Protein AF-A0A957U567-F1 (afdb_monomer)

Radius of gyration: 18.7 Å; Cα contacts (8 Å, |Δi|>4): 292; chains: 1; bounding box: 52×31×56 Å

Solvent-accessible surface area (backbone atoms only — not comparable to full-atom values): 11028 Å² total; per-residue (Å²): 107,62,55,62,75,59,71,70,84,87,84,83,82,78,32,86,56,51,72,42,88,57,30,96,71,23,36,46,71,49,76,69,93,64,33,80,54,38,35,68,45,79,47,65,40,41,33,35,46,38,38,65,64,50,56,51,23,57,78,66,79,44,82,64,64,71,90,72,65,58,76,74,40,71,22,37,39,85,27,42,87,73,54,30,68,37,76,56,32,58,71,46,89,89,71,55,51,52,50,98,86,66,48,49,50,41,46,91,96,40,66,89,38,36,91,47,26,55,36,51,53,86,83,82,62,91,92,60,41,74,42,76,46,78,47,30,65,30,88,58,72,45,73,55,69,51,86,97,45,72,45,73,47,57,57,58,94,95,35,64,36,52,44,100,84,68,44,81,64,50,48,79,39,39,63,48,78,41,53,52,104

pLDDT: mean 92.93, std 3.83, range [71.94, 98.0]

Mean predicted aligned error: 4.34 Å

Foldseek 3Di:
DVLQVVPDDDDADAEPQQVPDLDPCSGANYPLVNCPRPFDAEAEWEKAFHDVVCVVCVVVVHHDDCVPDDGPAIDTLNDGPPQLQPAAFQPPPVDAPADPVRFGDGDPVPRVCSVRRGHNDDDDDPPGGYHYHYAYQYQAKDKQFDDPDKDKDQDDPSDGCADPVRHRNIDIDRMDIYHHD

Secondary structure (DSSP, 8-state):
-TTTTT---------TTTT-TTSTT--BSS--SSSTTB-SEEEEEEEEEE-HHHHHHHHTT----GGG---SEEEETTB-TTGGGSPP----SSS--B-TTSPBPPPTT-GGGTT--S-------TTPPEEEEEEE-SSS-EEEE-SS-PEEE-EETTEESB-TT--B--EEESEEEE---

Structure (mmCIF, N/CA/C/O backbone):
data_AF-A0A957U567-F1
#
_entry.id   AF-A0A957U567-F1
#
loop_
_atom_site.group_PDB
_atom_site.id
_atom_site.type_symbol
_atom_site.label_atom_id
_atom_site.label_alt_id
_atom_site.label_comp_id
_atom_site.label_asym_id
_atom_site.label_entity_id
_atom_site.label_seq_id
_atom_site.pdbx_PDB_ins_code
_atom_site.Cartn_x
_atom_site.Cartn_y
_atom_site.Cartn_z
_atom_site.occupancy
_atom_site.B_iso_or_equiv
_atom_site.auth_seq_id
_atom_site.auth_comp_id
_atom_site.auth_asym_id
_atom_site.auth_atom_id
_atom_site.pdbx_PDB_model_num
ATOM 1 N N . GLU A 1 1 ? -0.811 10.282 -18.421 1.00 71.94 1 GLU A N 1
ATOM 2 C CA . GLU A 1 1 ? 0.607 10.290 -18.833 1.00 71.94 1 GLU A CA 1
ATOM 3 C C . GLU A 1 1 ? 1.573 10.354 -17.649 1.00 71.94 1 GLU A C 1
ATOM 5 O O . GLU A 1 1 ? 1.997 9.293 -17.229 1.00 71.94 1 GLU A O 1
ATOM 10 N N . HIS A 1 2 ? 1.850 11.503 -17.012 1.00 83.69 2 HIS A N 1
ATOM 11 C CA . HIS A 1 2 ? 2.896 11.589 -15.963 1.00 83.69 2 HIS A CA 1
ATOM 12 C C . HIS A 1 2 ? 2.736 10.603 -14.785 1.00 83.69 2 HIS A C 1
ATOM 14 O O . HIS A 1 2 ? 3.713 10.008 -14.337 1.00 83.69 2 HIS A O 1
ATOM 20 N N . VAL A 1 3 ? 1.503 10.394 -14.306 1.00 86.56 3 VAL A N 1
ATOM 21 C CA . VAL A 1 3 ? 1.183 9.385 -13.272 1.00 86.56 3 VAL A CA 1
ATOM 22 C C . VAL A 1 3 ? 1.572 7.980 -13.747 1.00 86.56 3 VAL A C 1
ATOM 24 O O . VAL A 1 3 ? 2.184 7.218 -13.005 1.00 86.56 3 VAL A O 1
ATOM 27 N N . HIS A 1 4 ? 1.294 7.668 -15.013 1.00 88.88 4 HIS A N 1
ATOM 28 C CA . HIS A 1 4 ? 1.627 6.385 -15.628 1.00 88.88 4 HIS A CA 1
ATOM 29 C C . HIS A 1 4 ? 3.136 6.196 -15.859 1.00 88.88 4 HIS A C 1
ATOM 31 O O . HIS A 1 4 ? 3.628 5.072 -15.819 1.00 88.88 4 HIS A O 1
ATOM 37 N N . MET A 1 5 ? 3.878 7.296 -16.020 1.00 88.88 5 MET A N 1
ATOM 38 C CA . MET A 1 5 ? 5.347 7.310 -16.086 1.00 88.88 5 MET A CA 1
ATOM 39 C C . MET A 1 5 ? 6.012 7.244 -14.701 1.00 88.88 5 MET A C 1
ATOM 41 O O . MET A 1 5 ? 7.228 7.366 -14.581 1.00 88.88 5 MET A O 1
ATOM 45 N N . GLY A 1 6 ? 5.229 7.047 -13.636 1.00 88.38 6 GLY A N 1
ATOM 46 C CA . GLY A 1 6 ? 5.748 6.807 -12.294 1.00 88.38 6 GLY A CA 1
ATOM 47 C C . GLY A 1 6 ? 5.940 8.060 -11.442 1.00 88.38 6 GLY A C 1
ATOM 48 O O . GLY A 1 6 ? 6.466 7.941 -10.337 1.00 88.38 6 GLY A O 1
ATOM 49 N N . MET A 1 7 ? 5.469 9.240 -11.873 1.00 90.62 7 MET A N 1
ATOM 50 C CA . MET A 1 7 ? 5.425 10.442 -11.022 1.00 90.62 7 MET A CA 1
ATOM 51 C C . MET A 1 7 ? 4.318 10.333 -9.965 1.00 90.62 7 MET A C 1
ATOM 53 O O . MET A 1 7 ? 3.318 11.051 -9.990 1.00 90.62 7 MET A O 1
ATOM 57 N N . THR A 1 8 ? 4.489 9.391 -9.043 1.00 90.25 8 THR A N 1
ATOM 58 C CA . THR A 1 8 ? 3.501 9.015 -8.034 1.00 90.25 8 THR A CA 1
ATOM 59 C C . THR A 1 8 ? 4.163 8.786 -6.686 1.00 90.25 8 THR A C 1
ATOM 61 O O . THR A 1 8 ? 5.354 8.499 -6.585 1.00 90.25 8 THR A O 1
ATOM 64 N N . GLY A 1 9 ? 3.380 8.932 -5.625 1.00 89.25 9 GLY A N 1
ATOM 65 C CA . GLY A 1 9 ? 3.833 8.703 -4.265 1.00 89.25 9 GLY A CA 1
ATOM 66 C C . GLY A 1 9 ? 2.665 8.766 -3.296 1.00 89.25 9 GLY A C 1
ATOM 67 O O . GLY A 1 9 ? 1.616 9.329 -3.601 1.00 89.25 9 GLY A O 1
ATOM 68 N N . MET A 1 10 ? 2.855 8.183 -2.117 1.00 90.62 10 MET A N 1
ATOM 69 C CA . MET A 1 10 ? 1.874 8.243 -1.037 1.00 90.62 10 MET A CA 1
ATOM 70 C C . MET A 1 10 ? 2.318 9.246 0.019 1.00 90.62 10 MET A C 1
ATOM 72 O O . MET A 1 10 ? 3.494 9.314 0.377 1.00 90.62 10 MET A O 1
ATOM 76 N N . VAL A 1 11 ? 1.352 9.982 0.559 1.00 91.31 11 VAL A N 1
ATOM 77 C CA . VAL A 1 11 ? 1.559 10.902 1.677 1.00 91.31 11 VAL A CA 1
ATOM 78 C C . VAL A 1 11 ? 0.750 10.416 2.869 1.00 91.31 11 VAL A C 1
ATOM 80 O O . VAL A 1 11 ? -0.424 10.073 2.746 1.00 91.31 11 VAL A O 1
ATOM 83 N N . PH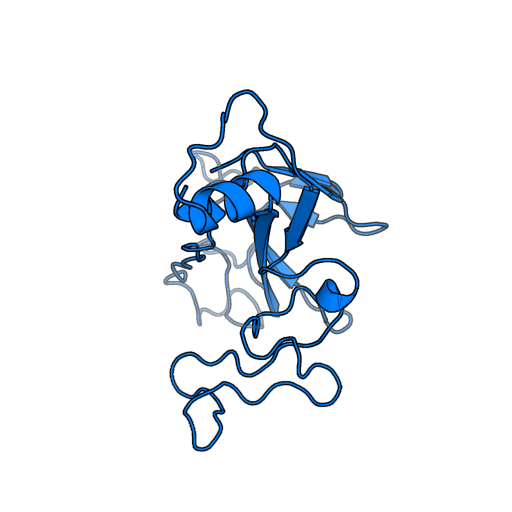E A 1 12 ? 1.379 10.413 4.043 1.00 91.12 12 PHE A N 1
ATOM 84 C CA . PHE A 1 12 ? 0.735 10.019 5.290 1.00 91.12 12 PHE A CA 1
ATOM 85 C C . PHE A 1 12 ? 0.660 11.203 6.246 1.00 91.12 12 PHE A C 1
ATOM 87 O O . PHE A 1 12 ? 1.684 11.718 6.694 1.00 91.12 12 PHE A O 1
ATOM 94 N N . VAL A 1 13 ? -0.559 11.589 6.615 1.00 94.00 13 VAL A N 1
ATOM 95 C CA . VAL A 1 13 ? -0.795 12.524 7.717 1.00 94.00 13 VAL A CA 1
ATOM 96 C C . VAL A 1 13 ? -0.896 11.713 9.002 1.00 94.00 13 VAL A C 1
ATOM 98 O O . VAL A 1 13 ? -1.771 10.859 9.153 1.00 94.00 13 VAL A O 1
ATOM 101 N N . ARG A 1 14 ? 0.049 11.932 9.917 1.00 94.56 14 ARG A N 1
ATOM 102 C CA . ARG A 1 14 ? 0.121 11.184 11.175 1.00 94.56 14 ARG A CA 1
ATOM 103 C C . ARG A 1 14 ? -0.932 11.704 12.165 1.00 94.56 14 ARG A C 1
ATOM 105 O O . ARG A 1 14 ? -1.071 12.920 12.293 1.00 94.56 14 ARG A O 1
ATOM 112 N N . PRO A 1 15 ? -1.640 10.821 12.893 1.00 96.06 15 PRO A N 1
ATOM 113 C CA . PRO A 1 15 ? -2.563 11.244 13.941 1.00 96.06 15 PRO A CA 1
ATOM 114 C C . PRO A 1 15 ? -1.860 12.034 15.045 1.00 96.06 15 PRO A C 1
ATOM 116 O O . PRO A 1 15 ? -0.757 11.684 15.468 1.00 96.06 15 PRO A O 1
ATOM 119 N N . ALA A 1 16 ? -2.538 13.061 15.556 1.00 96.50 16 ALA A N 1
ATOM 120 C CA . ALA A 1 16 ? -2.071 13.862 16.684 1.00 96.50 16 ALA A CA 1
ATOM 121 C C . ALA A 1 16 ? -1.998 13.043 17.985 1.00 96.50 16 ALA A C 1
ATOM 123 O O . ALA A 1 16 ? -1.225 13.376 18.877 1.00 96.50 16 ALA A O 1
ATOM 124 N N . GLN A 1 17 ? -2.766 11.952 18.083 1.00 95.69 17 GLN A N 1
ATOM 125 C CA . GLN A 1 17 ? -2.739 11.058 19.241 1.00 95.69 17 GLN A CA 1
ATOM 126 C C . GLN A 1 17 ? -1.566 10.062 19.266 1.00 95.69 17 GLN A C 1
ATOM 128 O O . GLN A 1 17 ? -1.486 9.233 20.170 1.00 95.69 17 GLN A O 1
ATOM 133 N N . ASN A 1 18 ? -0.652 10.087 18.292 1.00 95.94 18 ASN A N 1
ATOM 134 C CA . ASN A 1 18 ? 0.554 9.265 18.393 1.00 95.94 18 ASN A CA 1
ATOM 135 C C . ASN A 1 18 ? 1.332 9.601 19.679 1.00 95.94 18 ASN A C 1
ATOM 137 O O . ASN A 1 18 ? 1.474 10.762 20.054 1.00 95.94 18 ASN A O 1
ATOM 141 N N . GLY A 1 19 ? 1.813 8.566 20.365 1.00 95.38 19 GLY A N 1
ATOM 142 C CA . GLY A 1 19 ? 2.453 8.662 21.678 1.00 95.38 19 GLY A CA 1
ATOM 143 C C . GLY A 1 19 ? 1.491 8.607 22.871 1.00 95.38 19 GLY A C 1
ATOM 144 O O . GLY A 1 19 ? 1.957 8.515 24.003 1.00 95.38 19 GLY A O 1
ATOM 145 N N . GLN A 1 20 ? 0.171 8.619 22.652 1.00 93.06 20 GLN A N 1
ATOM 146 C CA . GLN A 1 20 ? -0.802 8.365 23.722 1.00 93.06 20 GLN A CA 1
ATOM 147 C C . GLN A 1 20 ? -0.801 6.881 24.132 1.00 93.06 20 GLN A C 1
ATOM 149 O O . GLN A 1 20 ? -0.381 6.018 23.360 1.00 93.06 20 GLN A O 1
ATOM 154 N N . GLY A 1 21 ? -1.286 6.571 25.338 1.00 92.69 21 GLY A N 1
ATOM 155 C CA . GLY A 1 21 ? -1.233 5.233 25.951 1.00 92.69 21 GLY A CA 1
ATOM 156 C C . GLY A 1 21 ? -2.418 4.299 25.664 1.00 92.69 21 GLY A C 1
ATOM 157 O O . GLY A 1 21 ? -2.662 3.394 26.456 1.00 92.69 21 GLY A O 1
ATOM 158 N N . PHE A 1 22 ? -3.178 4.513 24.585 1.00 93.44 22 PHE A N 1
ATOM 159 C CA . PHE A 1 22 ? -4.354 3.699 24.236 1.00 93.44 22 PHE A CA 1
ATOM 160 C C . PHE A 1 22 ? -4.016 2.362 23.547 1.00 93.44 22 PHE A C 1
ATOM 162 O O . PHE A 1 22 ? -4.828 1.441 23.542 1.00 93.44 22 PHE A O 1
ATOM 169 N N . TYR A 1 23 ? -2.812 2.225 22.986 1.00 96.25 23 TYR A N 1
ATOM 170 C CA . TYR A 1 23 ? -2.276 0.985 22.424 1.00 96.25 23 TYR A CA 1
ATOM 171 C C . TYR A 1 23 ? -0.781 0.860 22.733 1.00 96.25 23 TYR A C 1
ATOM 173 O O . TYR A 1 23 ? -0.070 1.863 22.789 1.00 96.25 23 TYR A O 1
ATOM 181 N N . GLN A 1 24 ? -0.287 -0.370 22.906 1.00 95.19 24 GLN A N 1
ATOM 182 C CA . GLN A 1 24 ? 1.062 -0.645 23.419 1.00 95.19 24 GLN A CA 1
ATOM 183 C C . GLN A 1 24 ? 2.183 0.001 22.592 1.00 95.19 24 GLN A C 1
ATOM 185 O O . GLN A 1 24 ? 3.170 0.468 23.155 1.00 95.19 24 GLN A O 1
ATOM 190 N N . SER A 1 25 ? 2.038 0.054 21.267 1.00 96.00 25 SER A N 1
ATOM 191 C CA . SER A 1 25 ? 3.043 0.654 20.384 1.00 96.00 25 SER A CA 1
ATOM 192 C C . SER A 1 25 ? 3.035 2.189 20.374 1.00 96.00 25 SER A C 1
ATOM 194 O O . SER A 1 25 ? 3.930 2.791 19.777 1.00 96.00 25 SER A O 1
ATOM 196 N N . GLY A 1 26 ? 1.995 2.821 20.935 1.00 97.00 26 GLY A N 1
ATOM 197 C CA . GLY A 1 26 ? 1.754 4.263 20.852 1.00 97.00 26 GLY A CA 1
ATOM 198 C C . GLY A 1 26 ? 1.497 4.796 19.434 1.00 97.00 26 GLY A C 1
ATOM 199 O O . GLY A 1 26 ? 1.516 6.010 19.238 1.00 97.00 26 GLY A O 1
ATOM 200 N N . ARG A 1 27 ? 1.293 3.929 18.433 1.00 97.19 27 ARG A N 1
ATOM 201 C CA . ARG A 1 27 ? 1.050 4.310 17.033 1.00 97.19 27 ARG A CA 1
ATOM 202 C C . ARG A 1 27 ? -0.380 4.002 16.624 1.00 97.19 27 ARG A C 1
ATOM 204 O O . ARG A 1 27 ? -0.863 2.905 16.888 1.00 97.19 27 ARG A O 1
ATOM 211 N N . TYR A 1 28 ? -1.008 4.942 15.919 1.00 97.50 28 TYR A N 1
ATOM 212 C CA . TYR A 1 28 ? -2.415 4.873 15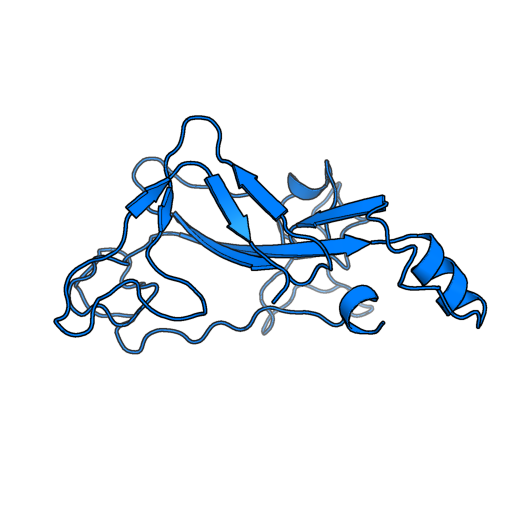.519 1.00 97.50 28 TYR A CA 1
ATOM 213 C C . TYR A 1 28 ? -2.599 5.216 14.044 1.00 97.50 28 TYR A C 1
ATOM 215 O O . TYR A 1 28 ? -1.810 5.976 13.465 1.00 97.50 28 TYR A O 1
ATOM 223 N N . ALA A 1 29 ? -3.622 4.635 13.409 1.00 96.75 29 ALA A N 1
ATOM 224 C CA . ALA A 1 29 ? -3.957 4.958 12.022 1.00 96.75 29 ALA A CA 1
ATOM 225 C C . ALA A 1 29 ? -4.740 6.277 11.920 1.00 96.75 29 ALA A C 1
ATOM 227 O O . ALA A 1 29 ? -4.517 7.029 10.972 1.00 96.75 29 ALA A O 1
ATOM 228 N N . TYR A 1 30 ? -5.589 6.559 12.915 1.00 96.31 30 TYR A N 1
ATOM 229 C CA . TYR A 1 30 ? -6.448 7.745 13.020 1.00 96.31 30 TYR A CA 1
ATOM 230 C C . TYR A 1 30 ? -6.415 8.335 14.435 1.00 96.31 30 TYR A C 1
ATOM 232 O O . TYR A 1 30 ? -5.758 7.773 15.304 1.00 96.31 30 TYR A O 1
ATOM 240 N N . ASN A 1 31 ? -7.094 9.468 14.663 1.00 94.62 31 ASN A N 1
ATOM 241 C CA . ASN A 1 31 ? -7.380 10.008 16.001 1.00 94.62 31 ASN A CA 1
ATOM 242 C C . ASN A 1 31 ? -8.661 9.358 16.555 1.00 94.62 31 ASN A C 1
ATOM 244 O O . ASN A 1 31 ? -9.724 9.965 16.500 1.00 94.62 31 ASN A O 1
ATOM 248 N N . ASP A 1 32 ? -8.570 8.111 17.010 1.00 93.94 32 ASP A N 1
ATOM 249 C CA . ASP A 1 32 ? -9.727 7.329 17.479 1.00 93.94 32 ASP A CA 1
ATOM 250 C C . ASP A 1 32 ? -10.079 7.539 18.963 1.00 93.94 32 ASP A C 1
ATOM 252 O O . ASP A 1 32 ? -11.193 7.226 19.365 1.00 93.94 32 ASP A O 1
ATOM 256 N N . GLY A 1 33 ? -9.160 8.067 19.780 1.00 93.44 33 GLY A N 1
ATOM 257 C CA . GLY A 1 33 ? -9.369 8.335 21.207 1.00 93.44 33 GLY A CA 1
ATOM 258 C C . GLY A 1 33 ? -9.485 7.097 22.107 1.00 93.44 33 GLY A C 1
ATOM 259 O O . GLY A 1 33 ? -9.507 7.244 23.326 1.00 93.44 33 GLY A O 1
ATOM 260 N N . ASP A 1 34 ? -9.540 5.893 21.536 1.00 93.12 34 ASP A N 1
ATOM 261 C CA . ASP A 1 34 ? -9.737 4.624 22.248 1.00 93.12 34 ASP A CA 1
ATOM 262 C C . ASP A 1 34 ? -8.677 3.562 21.914 1.00 93.12 34 ASP A C 1
ATOM 264 O O . ASP A 1 34 ? -8.672 2.473 22.489 1.00 93.12 34 ASP A O 1
ATOM 268 N N . GLY A 1 35 ? -7.763 3.868 20.989 1.00 94.50 35 GLY A N 1
ATOM 269 C CA . GLY A 1 35 ? -6.701 2.974 20.542 1.00 94.50 35 GLY A CA 1
ATOM 270 C C . GLY A 1 35 ? -7.171 1.830 19.650 1.00 94.50 35 GLY A C 1
ATOM 271 O O . GLY A 1 35 ? -6.387 0.922 19.348 1.00 94.50 35 GLY A O 1
ATOM 272 N N . SER A 1 36 ? -8.424 1.859 19.189 1.00 94.75 36 SER A N 1
ATOM 273 C CA . SER A 1 36 ? -8.986 0.838 18.308 1.00 94.75 36 SER A CA 1
ATOM 274 C C . SER A 1 36 ? -8.157 0.664 17.036 1.00 94.75 36 SER A C 1
ATOM 276 O O . SER A 1 36 ? -7.984 -0.469 16.602 1.00 94.75 36 SER A O 1
ATOM 278 N N . THR A 1 37 ? -7.565 1.720 16.483 1.00 96.94 37 THR A N 1
ATOM 279 C CA . THR A 1 37 ? -6.717 1.736 15.278 1.00 96.94 37 THR A CA 1
ATOM 280 C C . THR A 1 37 ? -5.217 1.603 15.562 1.00 96.94 37 THR A C 1
ATOM 282 O O . THR A 1 37 ? -4.395 1.838 14.670 1.00 96.94 37 THR A O 1
ATOM 285 N N . GLY A 1 38 ? -4.847 1.217 16.787 1.00 97.38 38 GLY A N 1
ATOM 286 C CA . GLY A 1 38 ? -3.460 0.970 17.172 1.00 97.38 38 GLY A CA 1
ATOM 287 C C . GLY A 1 38 ? -2.801 -0.173 16.387 1.00 97.38 38 GLY A C 1
ATOM 288 O O . GLY A 1 38 ? -3.444 -1.199 16.131 1.00 97.38 38 GLY A O 1
ATOM 289 N N . TYR A 1 39 ? -1.528 -0.004 16.005 1.00 97.94 39 TYR A N 1
ATOM 290 C CA . TYR A 1 39 ? -0.758 -0.985 15.218 1.00 97.94 39 TYR A CA 1
ATOM 291 C C . TYR A 1 39 ? 0.725 -1.068 15.608 1.00 97.94 39 TYR A C 1
ATOM 293 O O . TYR A 1 39 ? 1.313 -0.102 16.084 1.00 97.94 39 TYR A O 1
ATOM 301 N N . ASP A 1 40 ? 1.368 -2.200 15.335 1.00 98.00 40 ASP A N 1
ATOM 302 C CA . ASP A 1 40 ? 2.784 -2.468 15.624 1.00 98.00 40 ASP A CA 1
ATOM 303 C C . ASP A 1 40 ? 3.688 -2.320 14.396 1.00 98.00 40 ASP A C 1
ATOM 305 O O . ASP A 1 40 ? 4.868 -1.981 14.513 1.00 98.00 40 ASP A O 1
ATOM 309 N N . ARG A 1 41 ? 3.159 -2.535 13.193 1.00 96.00 41 ARG A N 1
ATOM 310 C CA . ARG A 1 41 ? 3.897 -2.319 11.941 1.00 96.00 41 ARG A CA 1
ATOM 311 C C . ARG A 1 41 ? 3.023 -1.628 10.923 1.00 96.00 41 ARG A C 1
ATOM 313 O O . ARG A 1 41 ? 1.809 -1.783 10.945 1.00 96.00 41 ARG A O 1
ATOM 320 N N . GLU A 1 42 ? 3.650 -0.869 10.043 1.00 95.31 42 GLU A N 1
ATOM 321 C CA . GLU A 1 42 ? 2.975 -0.163 8.966 1.00 95.31 42 GLU A CA 1
ATOM 322 C C . GLU A 1 42 ? 3.683 -0.485 7.661 1.00 95.31 42 GLU A C 1
ATOM 324 O O . GLU A 1 42 ? 4.906 -0.383 7.580 1.00 95.31 42 GLU A O 1
ATOM 329 N N . PHE A 1 43 ? 2.901 -0.858 6.655 1.00 95.19 43 PHE A N 1
ATOM 330 C CA . PHE A 1 43 ? 3.374 -1.048 5.296 1.00 95.19 43 PHE A CA 1
ATOM 331 C C . PHE A 1 43 ? 2.459 -0.294 4.347 1.00 95.19 43 PHE A C 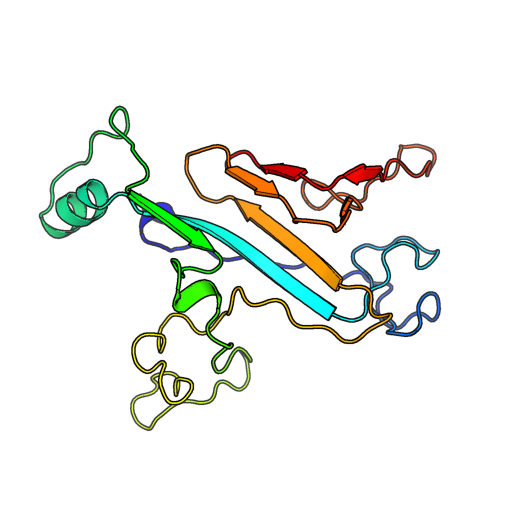1
ATOM 333 O O . PHE A 1 43 ? 1.231 -0.307 4.473 1.00 95.19 43 PHE A O 1
ATOM 340 N N . SER A 1 44 ? 3.079 0.369 3.388 1.00 94.31 44 SER A N 1
ATOM 341 C CA . SER A 1 44 ? 2.387 1.071 2.329 1.00 94.31 44 SER A CA 1
ATOM 342 C C . SER A 1 44 ? 2.346 0.218 1.070 1.00 94.31 44 SER A C 1
ATOM 344 O O . SER A 1 44 ? 3.340 -0.421 0.744 1.00 94.31 44 SER A O 1
ATOM 346 N N . MET A 1 45 ? 1.218 0.231 0.375 1.00 95.38 45 MET A N 1
ATOM 347 C CA . MET A 1 45 ? 0.930 -0.570 -0.807 1.00 95.38 45 MET A CA 1
ATOM 348 C C . MET A 1 45 ? 0.399 0.358 -1.895 1.00 95.38 45 MET A C 1
ATOM 350 O O . MET A 1 45 ? -0.804 0.606 -1.982 1.00 95.38 45 MET A O 1
ATOM 354 N N . LEU A 1 46 ? 1.308 0.904 -2.697 1.00 95.69 46 LEU A N 1
ATOM 355 C CA . LEU A 1 46 ? 0.951 1.685 -3.872 1.00 95.69 46 LEU A CA 1
ATOM 356 C C . LEU A 1 46 ? 0.730 0.740 -5.047 1.00 95.69 46 LEU A C 1
ATOM 358 O O . LEU A 1 46 ? 1.680 0.117 -5.517 1.00 95.69 46 LEU A O 1
ATOM 362 N N . LEU A 1 47 ? -0.514 0.639 -5.497 1.00 95.94 47 LEU A N 1
ATOM 363 C CA . LEU A 1 47 ? -0.887 -0.104 -6.688 1.00 95.94 47 LEU A CA 1
ATOM 364 C C . LEU A 1 47 ? -0.755 0.826 -7.894 1.00 95.94 47 LEU A C 1
ATOM 366 O O . LEU A 1 47 ? -1.350 1.906 -7.923 1.00 95.94 47 LEU A O 1
ATOM 370 N N . THR A 1 48 ? 0.055 0.414 -8.861 1.00 95.19 48 THR A N 1
ATOM 371 C CA . THR A 1 48 ? 0.251 1.104 -10.140 1.00 95.19 48 THR A CA 1
ATOM 372 C C . THR A 1 48 ? 0.310 0.087 -11.268 1.00 95.19 48 THR A C 1
ATOM 374 O O . THR A 1 48 ? 0.381 -1.121 -11.046 1.00 95.19 48 THR A O 1
ATOM 377 N N . GLU A 1 49 ? 0.260 0.577 -12.499 1.00 94.62 49 GLU A N 1
ATOM 378 C CA . GLU A 1 49 ? 0.181 -0.246 -13.699 1.00 94.62 49 GLU A CA 1
ATOM 379 C C . GLU A 1 49 ? 1.143 0.298 -14.754 1.00 94.62 49 GLU A C 1
ATOM 381 O O . GLU A 1 49 ? 1.368 1.510 -14.826 1.00 94.62 49 GLU A O 1
ATOM 386 N N . VAL A 1 50 ? 1.682 -0.590 -15.589 1.00 94.44 50 VAL A N 1
ATOM 387 C CA . VAL A 1 50 ? 2.485 -0.250 -16.771 1.00 94.44 50 VAL A CA 1
ATOM 388 C C . VAL A 1 50 ? 1.804 -0.813 -18.013 1.00 94.44 50 VAL A C 1
ATOM 390 O O . VAL A 1 50 ? 1.499 -2.006 -18.078 1.00 94.44 50 VAL A O 1
ATOM 393 N N . TRP A 1 51 ? 1.588 0.061 -18.994 1.00 95.38 51 TRP A N 1
ATOM 394 C CA . TRP A 1 51 ? 1.227 -0.280 -20.359 1.00 95.38 51 TRP A CA 1
ATOM 395 C C . TRP A 1 51 ? 2.446 0.020 -21.226 1.00 95.38 51 TRP A C 1
ATOM 397 O O . TRP A 1 51 ? 2.871 1.166 -21.369 1.00 95.38 51 TRP A O 1
ATOM 407 N N . SER A 1 52 ? 3.055 -1.035 -21.751 1.00 94.56 52 SER A N 1
ATOM 408 C CA . SER A 1 52 ? 4.349 -0.976 -22.432 1.00 94.56 52 SER A CA 1
ATOM 409 C C . SER A 1 52 ? 4.282 -0.137 -23.701 1.00 94.56 52 SER A C 1
ATOM 411 O O . SER A 1 52 ? 5.259 0.517 -24.050 1.00 94.56 52 SER A O 1
ATOM 413 N N . GLU A 1 53 ? 3.133 -0.139 -24.378 1.00 94.31 53 GLU A N 1
ATOM 414 C CA . GLU A 1 53 ? 2.915 0.637 -25.601 1.00 94.31 53 GLU A CA 1
ATOM 415 C C . GLU A 1 53 ? 2.921 2.137 -25.310 1.00 94.31 53 GLU A C 1
ATOM 417 O O . GLU A 1 53 ? 3.655 2.856 -25.971 1.00 94.31 53 GLU A O 1
ATOM 422 N N . ALA A 1 54 ? 2.266 2.596 -24.236 1.00 93.06 54 ALA A N 1
ATOM 423 C CA . ALA A 1 54 ? 2.341 4.002 -23.835 1.00 93.06 54 ALA A CA 1
ATOM 424 C C . ALA A 1 54 ? 3.768 4.457 -23.494 1.00 93.06 54 ALA A C 1
ATOM 426 O O . ALA A 1 54 ? 4.149 5.579 -23.818 1.00 93.06 54 ALA A O 1
ATOM 427 N N . HIS A 1 55 ? 4.572 3.594 -22.866 1.00 92.44 55 HIS A N 1
ATOM 428 C CA . HIS A 1 55 ? 5.982 3.894 -22.582 1.00 92.44 55 HIS A CA 1
ATOM 429 C C . HIS A 1 55 ? 6.829 3.906 -23.863 1.00 92.44 55 HIS A C 1
ATOM 431 O O . HIS A 1 55 ? 7.732 4.732 -24.010 1.00 92.44 55 HIS A O 1
ATOM 437 N N . TRP A 1 56 ? 6.539 3.003 -24.804 1.00 94.38 56 TRP A N 1
ATOM 438 C CA . TRP A 1 56 ? 7.181 2.994 -26.114 1.00 94.38 56 TRP A CA 1
ATOM 439 C C . TRP A 1 56 ? 6.826 4.256 -26.908 1.00 94.38 56 TRP A C 1
ATOM 441 O O . TRP A 1 56 ? 7.740 4.924 -27.389 1.00 94.38 56 TRP A O 1
ATOM 451 N N . ASP A 1 57 ? 5.548 4.625 -26.972 1.00 93.94 57 ASP A N 1
ATOM 452 C CA . ASP A 1 57 ? 5.054 5.807 -27.676 1.00 93.94 57 ASP A CA 1
ATOM 453 C C . ASP A 1 57 ? 5.697 7.090 -27.143 1.00 93.94 57 ASP A C 1
ATOM 455 O O . ASP A 1 57 ? 6.260 7.854 -27.930 1.00 93.94 57 ASP A O 1
ATOM 459 N N . ASP A 1 58 ? 5.721 7.285 -25.819 1.00 89.75 58 ASP A N 1
ATOM 460 C CA . ASP A 1 58 ? 6.350 8.453 -25.184 1.00 89.75 58 ASP A CA 1
ATOM 461 C C . ASP A 1 58 ? 7.844 8.555 -25.546 1.00 89.75 58 ASP A C 1
ATOM 463 O O . ASP A 1 58 ? 8.330 9.600 -25.988 1.00 89.75 58 ASP A O 1
ATOM 467 N N . SER A 1 59 ? 8.574 7.432 -25.502 1.00 91.75 59 SER A N 1
ATOM 468 C CA . SER A 1 59 ? 9.994 7.398 -25.890 1.00 91.75 59 SER A CA 1
ATOM 469 C C . SER A 1 59 ? 10.255 7.662 -27.386 1.00 91.75 59 SER A C 1
ATOM 471 O O . SER A 1 59 ? 11.381 8.008 -27.753 1.00 91.75 59 SER A O 1
ATOM 473 N N . HIS A 1 60 ? 9.234 7.541 -28.244 1.00 94.44 60 HIS A N 1
ATOM 474 C CA . HIS A 1 60 ? 9.305 7.755 -29.698 1.00 94.44 60 HIS A CA 1
ATOM 475 C C . HIS A 1 60 ? 8.470 8.953 -30.178 1.00 94.44 60 HIS A C 1
ATOM 477 O O . HIS A 1 60 ? 8.259 9.114 -31.387 1.00 94.44 60 HIS A O 1
ATOM 483 N N . ILE A 1 61 ? 8.029 9.819 -29.258 1.00 91.69 61 ILE A N 1
ATOM 484 C CA . ILE A 1 61 ? 7.252 11.028 -29.565 1.00 91.69 61 ILE A CA 1
ATOM 485 C C . ILE A 1 61 ? 5.967 10.681 -30.347 1.00 91.69 61 ILE A C 1
ATOM 487 O O . ILE A 1 61 ? 5.579 11.371 -31.294 1.00 91.69 61 ILE A O 1
ATOM 491 N N . GLN A 1 62 ? 5.335 9.566 -29.987 1.00 92.75 62 GLN A N 1
ATOM 492 C CA . GLN A 1 62 ? 4.004 9.175 -30.439 1.00 92.75 62 GLN A CA 1
ATOM 493 C C . GLN A 1 62 ? 2.984 9.443 -29.328 1.00 92.75 62 GLN A C 1
ATOM 495 O O . GLN A 1 62 ? 3.345 9.656 -28.173 1.00 92.75 62 GLN A O 1
ATOM 500 N N . LEU A 1 63 ? 1.699 9.469 -29.686 1.00 90.50 63 LEU A N 1
ATOM 501 C CA . LEU A 1 63 ? 0.612 9.632 -28.725 1.00 90.50 63 LEU A CA 1
ATOM 502 C C . LEU A 1 63 ? -0.105 8.292 -28.539 1.00 90.50 63 LEU A C 1
ATOM 504 O O . LEU A 1 63 ? -0.705 7.822 -29.509 1.00 90.50 63 LEU A O 1
ATOM 508 N N . PRO A 1 64 ? -0.105 7.714 -27.325 1.00 90.31 64 PRO A N 1
ATOM 509 C CA . PRO A 1 64 ? -0.880 6.513 -27.061 1.00 90.31 64 PRO A CA 1
ATOM 510 C C . PRO A 1 64 ? -2.381 6.815 -27.075 1.00 90.31 64 PRO A C 1
ATOM 512 O O . PRO A 1 64 ? -2.840 7.816 -26.510 1.00 90.31 64 PRO A O 1
ATOM 515 N N . GLU A 1 65 ? -3.164 5.922 -27.679 1.00 91.69 65 GLU A N 1
ATOM 516 C CA . GLU A 1 65 ? -4.627 5.971 -27.628 1.00 91.69 65 GLU A CA 1
ATOM 517 C C . GLU A 1 65 ? -5.115 5.359 -26.310 1.00 91.69 65 GLU A C 1
ATOM 519 O O . GLU A 1 65 ? -5.172 4.145 -26.139 1.00 91.69 65 GLU A O 1
ATOM 524 N N . TRP A 1 66 ? -5.480 6.208 -25.348 1.00 89.50 66 TRP A N 1
ATOM 525 C CA . TRP A 1 66 ? -5.908 5.769 -24.014 1.00 89.50 66 TRP A CA 1
ATOM 526 C C . TRP A 1 66 ? -7.216 4.968 -24.022 1.00 89.50 66 TRP A C 1
ATOM 528 O O . TRP A 1 66 ? -7.507 4.282 -23.044 1.00 89.50 66 TRP A O 1
ATOM 538 N N . THR A 1 67 ? -7.999 5.017 -25.103 1.00 92.25 67 THR A N 1
ATOM 539 C CA . THR A 1 67 ? -9.163 4.132 -25.275 1.00 92.25 67 THR A CA 1
ATOM 540 C C . THR A 1 67 ? -8.751 2.660 -25.401 1.00 92.25 67 THR A C 1
ATOM 542 O O . THR A 1 67 ? -9.505 1.782 -24.985 1.00 92.25 67 THR A O 1
ATOM 545 N N . ASP A 1 68 ? -7.536 2.395 -25.891 1.00 93.06 68 ASP A N 1
ATOM 546 C CA . ASP A 1 68 ? -6.958 1.053 -26.030 1.00 93.06 68 ASP A CA 1
ATOM 547 C C . ASP A 1 68 ? -6.148 0.628 -24.795 1.00 93.06 68 ASP A C 1
ATOM 549 O O . ASP A 1 68 ? -5.440 -0.385 -24.820 1.00 93.06 68 ASP A O 1
ATOM 553 N N . TYR A 1 69 ? -6.255 1.392 -23.700 1.00 92.81 69 TYR A N 1
ATOM 554 C CA . TYR A 1 69 ? -5.504 1.143 -22.480 1.00 92.81 69 TYR A CA 1
ATOM 555 C C . TYR A 1 69 ? -5.659 -0.304 -22.011 1.00 92.81 69 TYR A C 1
ATOM 557 O O . TYR A 1 69 ? -6.765 -0.815 -21.803 1.00 92.81 69 TYR A O 1
ATOM 565 N N . ARG A 1 70 ? -4.519 -0.946 -21.760 1.00 93.31 70 ARG A N 1
ATOM 566 C CA . ARG A 1 70 ? -4.458 -2.259 -21.130 1.00 93.31 70 ARG A CA 1
ATOM 567 C C . ARG A 1 70 ? -3.291 -2.338 -20.165 1.00 93.31 70 ARG A C 1
ATOM 569 O O . ARG A 1 70 ? -2.237 -1.751 -20.379 1.00 93.31 70 ARG A O 1
ATOM 576 N N . VAL A 1 71 ? -3.476 -3.126 -19.119 1.00 93.62 71 VAL A N 1
ATOM 577 C CA . VAL A 1 71 ? -2.426 -3.394 -18.142 1.00 93.62 71 VAL A CA 1
ATOM 578 C C . VAL A 1 71 ? -1.553 -4.527 -18.669 1.00 93.62 71 VAL A C 1
ATOM 580 O O . VAL A 1 71 ? -2.018 -5.662 -18.759 1.00 93.62 71 VAL A O 1
ATOM 583 N N . ASP A 1 72 ? -0.291 -4.236 -18.984 1.00 95.19 72 ASP A N 1
ATOM 584 C CA . ASP A 1 72 ? 0.690 -5.290 -19.267 1.00 95.19 72 ASP A CA 1
ATOM 585 C C . ASP A 1 72 ? 1.334 -5.785 -17.961 1.00 95.19 72 ASP A C 1
ATOM 587 O O . ASP A 1 72 ? 1.569 -6.983 -17.793 1.00 95.19 72 ASP A O 1
ATOM 591 N N . PHE A 1 73 ? 1.564 -4.877 -17.003 1.00 94.25 73 PHE A N 1
ATOM 592 C CA . PHE A 1 73 ? 2.125 -5.208 -15.692 1.00 94.25 73 PHE A CA 1
ATOM 593 C C . PHE A 1 73 ? 1.396 -4.482 -14.561 1.00 94.25 73 PHE A C 1
ATOM 595 O O . PHE A 1 73 ? 1.340 -3.253 -14.536 1.00 94.25 73 PHE A O 1
ATOM 602 N N . GLY A 1 74 ? 0.891 -5.247 -13.592 1.00 94.44 74 GLY A N 1
ATOM 603 C CA . GLY A 1 74 ? 0.441 -4.723 -12.302 1.00 94.44 74 GLY A CA 1
ATOM 604 C C . GLY A 1 74 ? 1.606 -4.658 -11.317 1.00 94.44 74 GLY A C 1
ATOM 605 O O . GLY A 1 74 ? 2.367 -5.621 -11.185 1.00 94.44 74 GLY A O 1
ATOM 606 N N . LEU A 1 75 ? 1.745 -3.531 -10.628 1.00 95.44 75 LEU A N 1
ATOM 607 C CA . LEU A 1 75 ? 2.851 -3.250 -9.722 1.00 95.44 75 LEU A CA 1
ATOM 608 C C . LEU A 1 75 ? 2.343 -2.983 -8.307 1.00 95.44 75 LEU A C 1
ATOM 610 O O . LEU A 1 75 ? 1.308 -2.351 -8.103 1.00 95.44 75 LEU A O 1
ATOM 614 N N . ILE A 1 76 ? 3.132 -3.407 -7.322 1.00 95.94 76 ILE A N 1
ATOM 615 C CA . ILE A 1 76 ? 2.994 -2.968 -5.932 1.00 95.94 76 ILE A CA 1
ATOM 616 C C . ILE A 1 76 ? 4.301 -2.286 -5.554 1.00 95.94 76 ILE A C 1
ATOM 618 O O . ILE A 1 76 ? 5.364 -2.893 -5.692 1.00 95.94 76 ILE A O 1
ATOM 622 N N . ASN A 1 77 ? 4.231 -1.030 -5.113 1.00 95.25 77 ASN A N 1
ATOM 623 C CA . ASN A 1 77 ? 5.392 -0.184 -4.810 1.00 95.25 77 ASN A CA 1
ATOM 624 C C . ASN A 1 77 ? 6.418 -0.138 -5.960 1.00 95.25 77 ASN A C 1
ATOM 626 O O . ASN A 1 77 ? 7.626 -0.139 -5.738 1.00 95.25 77 ASN A O 1
ATOM 630 N N . GLY A 1 78 ? 5.927 -0.127 -7.205 1.00 93.94 78 GLY A N 1
ATOM 631 C CA . GLY A 1 78 ? 6.759 -0.110 -8.411 1.00 93.94 78 GLY A CA 1
ATOM 632 C C . GLY A 1 78 ? 7.379 -1.459 -8.797 1.00 93.94 78 GLY A C 1
ATOM 633 O O . GLY A 1 78 ? 8.106 -1.511 -9.782 1.00 93.94 78 GLY A O 1
ATOM 634 N N . ARG A 1 79 ? 7.097 -2.548 -8.069 1.00 95.25 79 ARG A N 1
ATOM 635 C CA . ARG A 1 79 ? 7.667 -3.882 -8.319 1.00 95.25 79 ARG A CA 1
ATOM 636 C C . ARG A 1 79 ? 6.623 -4.852 -8.870 1.00 95.25 79 ARG A C 1
ATOM 638 O O . ARG A 1 79 ? 5.496 -4.896 -8.374 1.00 95.25 79 ARG A O 1
ATOM 645 N N . ALA A 1 80 ? 7.026 -5.666 -9.842 1.00 94.75 80 ALA A N 1
ATOM 646 C CA . ALA A 1 80 ? 6.273 -6.828 -10.316 1.00 94.75 80 ALA A CA 1
ATOM 647 C C . ALA A 1 80 ? 6.761 -8.105 -9.610 1.00 94.75 80 ALA A C 1
ATOM 649 O O . ALA A 1 80 ? 7.860 -8.138 -9.058 1.00 94.75 80 ALA A O 1
ATOM 650 N N . TYR A 1 81 ? 5.965 -9.175 -9.612 1.00 94.88 81 TYR A N 1
ATOM 651 C CA . TYR A 1 81 ? 6.443 -10.482 -9.146 1.00 94.88 81 TYR A CA 1
ATOM 652 C C . TYR A 1 81 ? 7.595 -10.974 -10.052 1.00 94.88 81 TYR A C 1
ATOM 654 O O . TYR A 1 81 ? 7.454 -10.887 -11.273 1.00 94.88 81 TYR A O 1
ATOM 662 N N . PRO A 1 82 ? 8.707 -11.516 -9.509 1.00 95.56 82 PRO A N 1
ATOM 663 C CA . PRO A 1 82 ? 8.929 -11.920 -8.114 1.00 95.56 82 PRO A CA 1
ATOM 664 C C . PRO A 1 82 ? 9.496 -10.837 -7.180 1.00 95.56 82 PRO A C 1
ATOM 666 O O . PRO A 1 82 ? 9.577 -11.071 -5.974 1.00 95.56 82 PRO A O 1
ATOM 669 N N . ASP A 1 83 ? 9.841 -9.652 -7.681 1.00 96.62 83 ASP A N 1
ATOM 670 C CA . ASP A 1 83 ? 10.484 -8.585 -6.897 1.00 96.62 83 ASP A CA 1
ATOM 671 C C . ASP A 1 83 ? 9.589 -7.994 -5.796 1.00 96.62 83 ASP A C 1
ATOM 673 O O . ASP A 1 83 ? 10.076 -7.378 -4.843 1.00 96.62 83 ASP A O 1
ATOM 677 N N . THR A 1 84 ? 8.280 -8.252 -5.837 1.00 96.00 84 THR A N 1
ATOM 678 C CA . THR A 1 84 ? 7.373 -7.987 -4.706 1.00 96.00 84 THR A CA 1
ATOM 679 C C . THR A 1 84 ? 7.779 -8.725 -3.424 1.00 96.00 84 THR A C 1
ATOM 681 O O . THR A 1 84 ? 7.377 -8.311 -2.340 1.00 96.00 84 THR A O 1
ATOM 684 N N . LEU A 1 85 ? 8.563 -9.805 -3.531 1.00 95.81 85 LEU A N 1
ATOM 685 C CA . LEU A 1 85 ? 9.108 -10.564 -2.400 1.00 95.81 85 LEU A CA 1
ATOM 686 C C . LEU A 1 85 ? 10.480 -10.056 -1.937 1.00 95.81 85 LEU A C 1
ATOM 688 O O . LEU A 1 85 ? 10.954 -10.468 -0.879 1.00 95.81 85 LEU A O 1
ATOM 692 N N . ALA A 1 86 ? 11.131 -9.192 -2.716 1.00 95.62 86 ALA A N 1
ATOM 693 C CA . ALA A 1 86 ? 12.446 -8.676 -2.376 1.00 95.62 86 ALA A CA 1
ATOM 694 C C . ALA A 1 86 ? 12.359 -7.739 -1.158 1.00 95.62 86 ALA A C 1
ATOM 696 O O . ALA A 1 86 ? 11.375 -7.006 -1.013 1.00 95.62 86 ALA A O 1
ATOM 697 N N . PRO A 1 87 ? 13.373 -7.696 -0.283 1.00 94.06 87 PRO A N 1
ATOM 698 C CA . PRO A 1 87 ? 13.386 -6.795 0.865 1.00 94.06 87 PRO A CA 1
ATOM 699 C C . PRO A 1 87 ? 13.445 -5.317 0.444 1.00 94.06 87 PRO A C 1
ATOM 701 O O . PRO A 1 87 ? 13.587 -4.968 -0.736 1.00 94.06 87 PRO A O 1
ATOM 704 N N . SER A 1 88 ? 13.282 -4.426 1.421 1.00 91.06 88 SER A N 1
ATOM 705 C CA . SER A 1 88 ? 13.478 -2.991 1.204 1.00 91.06 88 SER A CA 1
ATOM 706 C C . SER A 1 88 ? 14.965 -2.678 1.094 1.00 91.06 88 SER A C 1
ATOM 708 O O . SER A 1 88 ? 15.779 -3.243 1.828 1.00 91.06 88 SER A O 1
ATOM 710 N N . GLY A 1 89 ? 15.296 -1.731 0.220 1.00 88.56 89 GLY A N 1
ATOM 711 C CA . GLY A 1 89 ? 16.582 -1.046 0.260 1.00 88.56 89 GLY A CA 1
ATOM 712 C C . GLY A 1 89 ? 16.599 0.015 1.363 1.00 88.56 89 GLY A C 1
ATOM 713 O O . GLY A 1 89 ? 15.816 -0.021 2.317 1.00 88.56 89 GLY A O 1
ATOM 714 N N . SER A 1 90 ? 17.465 1.013 1.215 1.00 85.69 90 SER A N 1
ATOM 715 C CA . SER A 1 90 ? 17.441 2.177 2.098 1.00 85.69 90 SER A CA 1
ATOM 716 C C . SER A 1 90 ? 16.186 3.025 1.859 1.00 85.69 90 SER A C 1
ATOM 718 O O . SER A 1 90 ? 16.071 3.687 0.831 1.00 85.69 90 SER A O 1
ATOM 720 N N . VAL A 1 91 ? 15.270 3.038 2.831 1.00 82.75 91 VAL A N 1
ATOM 721 C CA . VAL A 1 91 ? 13.983 3.762 2.766 1.00 82.75 91 VAL A CA 1
ATOM 722 C C . VAL A 1 91 ? 13.905 4.989 3.680 1.00 82.75 91 VAL A C 1
ATOM 724 O O . VAL A 1 91 ? 12.875 5.655 3.683 1.00 82.75 91 VAL A O 1
ATOM 727 N N . ASP A 1 92 ? 14.955 5.304 4.451 1.00 84.50 92 ASP A N 1
ATOM 728 C CA . ASP A 1 92 ? 15.014 6.559 5.214 1.00 84.50 92 ASP A CA 1
ATOM 729 C C . ASP A 1 92 ? 15.238 7.730 4.237 1.00 84.50 92 ASP A C 1
ATOM 731 O O . ASP A 1 92 ? 16.313 7.817 3.635 1.00 84.50 92 ASP A O 1
ATOM 735 N N . PRO A 1 93 ? 14.253 8.631 4.049 1.00 75.69 93 PRO A N 1
ATOM 736 C CA . PRO A 1 93 ? 14.400 9.750 3.127 1.00 75.69 93 PRO A CA 1
ATOM 737 C C . PRO A 1 93 ? 15.371 10.822 3.646 1.00 75.69 93 PRO A C 1
ATOM 739 O O . PRO A 1 93 ? 15.882 11.605 2.848 1.00 75.69 93 PRO A O 1
ATOM 742 N N . PHE A 1 94 ? 15.632 10.872 4.956 1.00 83.12 94 PHE A N 1
ATOM 743 C CA . PHE A 1 94 ? 16.518 11.855 5.581 1.00 83.12 94 PHE A CA 1
ATOM 744 C C . PHE A 1 94 ? 17.954 11.346 5.708 1.00 83.12 94 PHE A C 1
ATOM 746 O O . PHE A 1 94 ? 18.882 12.147 5.636 1.00 83.12 94 PHE A O 1
ATOM 753 N N . ASN A 1 95 ? 18.143 10.030 5.845 1.00 88.12 95 ASN A N 1
ATOM 754 C CA . ASN A 1 95 ? 19.465 9.397 5.909 1.00 88.12 95 ASN A CA 1
ATOM 755 C C . ASN A 1 95 ? 19.582 8.191 4.956 1.00 88.12 95 ASN A C 1
ATOM 757 O O . ASN A 1 95 ? 19.816 7.066 5.409 1.00 88.12 95 ASN A O 1
ATOM 761 N N . PRO A 1 96 ? 19.418 8.382 3.634 1.00 88.31 96 PRO A N 1
ATOM 762 C CA . PRO A 1 96 ? 19.522 7.282 2.690 1.00 88.31 96 PRO A CA 1
ATOM 763 C C . PRO A 1 96 ? 20.966 6.773 2.578 1.00 88.31 96 PRO A C 1
ATOM 765 O O . PRO A 1 96 ? 21.904 7.558 2.443 1.00 88.31 96 PRO A O 1
ATOM 768 N N . VAL A 1 97 ? 21.143 5.453 2.558 1.00 90.12 97 VAL A N 1
ATOM 769 C CA . VAL A 1 97 ? 22.430 4.809 2.272 1.00 90.12 97 VAL A CA 1
ATOM 770 C C . VAL A 1 97 ? 22.686 4.857 0.766 1.00 90.12 97 VAL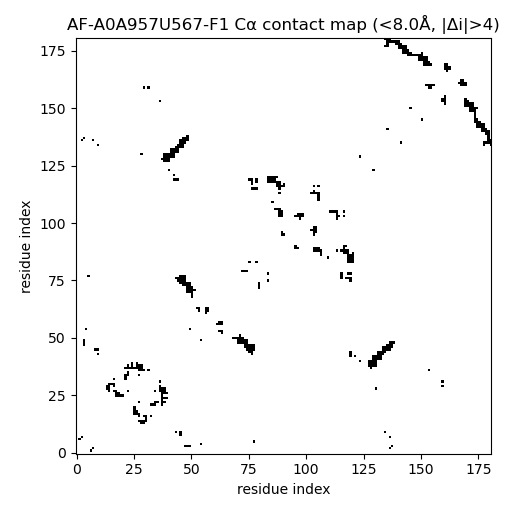 A C 1
ATOM 772 O O . VAL A 1 97 ? 21.954 4.243 -0.015 1.00 90.12 97 VAL A O 1
ATOM 775 N N . ARG A 1 98 ? 23.721 5.599 0.366 1.00 91.38 98 ARG A N 1
ATOM 776 C CA . ARG A 1 98 ? 24.088 5.847 -1.033 1.00 91.38 98 ARG A CA 1
ATOM 777 C C . ARG A 1 98 ? 25.548 5.508 -1.310 1.00 91.38 98 ARG A C 1
ATOM 779 O O . ARG A 1 98 ? 26.369 5.509 -0.391 1.00 91.38 98 ARG A O 1
ATOM 786 N N . ASP A 1 99 ? 25.852 5.212 -2.566 1.00 90.44 99 ASP A N 1
ATOM 787 C CA . ASP A 1 99 ? 27.216 5.047 -3.052 1.00 90.44 99 ASP A CA 1
ATOM 788 C C . ASP A 1 99 ? 27.903 6.409 -3.299 1.00 90.44 99 ASP A C 1
ATOM 790 O O . ASP A 1 99 ? 27.351 7.477 -3.017 1.00 90.44 99 ASP A O 1
ATOM 794 N N . ALA A 1 100 ? 29.130 6.384 -3.827 1.00 92.81 100 ALA A N 1
ATOM 795 C CA . ALA A 1 100 ? 29.892 7.599 -4.123 1.00 92.81 100 ALA A CA 1
ATOM 796 C C . ALA A 1 100 ? 29.289 8.456 -5.258 1.00 92.81 100 ALA A C 1
ATOM 798 O O . ALA A 1 100 ? 29.614 9.640 -5.349 1.00 92.81 100 ALA A O 1
ATOM 799 N N . ASN A 1 101 ? 28.428 7.881 -6.101 1.00 89.81 101 ASN A N 1
ATOM 800 C CA . ASN A 1 101 ? 27.748 8.569 -7.201 1.00 89.81 101 ASN A CA 1
ATOM 801 C C . ASN A 1 101 ? 26.395 9.156 -6.770 1.00 89.81 101 ASN A C 1
ATOM 803 O O . ASN A 1 101 ? 25.798 9.941 -7.504 1.00 89.81 101 ASN A O 1
ATOM 807 N N . GLY A 1 102 ? 25.931 8.821 -5.563 1.00 87.50 102 GLY A N 1
ATOM 808 C CA . GLY A 1 102 ? 24.649 9.257 -5.027 1.00 87.50 102 GLY A CA 1
ATOM 809 C C . GLY A 1 102 ? 23.495 8.301 -5.332 1.00 87.50 102 GLY A C 1
ATOM 810 O O . GLY A 1 102 ? 22.359 8.620 -4.974 1.00 87.50 102 GLY A O 1
ATOM 811 N N . ASP A 1 103 ? 23.755 7.136 -5.924 1.00 88.69 103 ASP A N 1
ATOM 812 C CA . ASP A 1 103 ? 22.755 6.089 -6.130 1.00 88.69 103 ASP A CA 1
ATOM 813 C C . ASP A 1 103 ? 22.492 5.338 -4.820 1.00 88.69 103 ASP A C 1
ATOM 815 O O . ASP A 1 103 ? 23.364 5.241 -3.956 1.00 88.69 103 ASP A O 1
ATOM 819 N N . LEU A 1 104 ? 21.273 4.822 -4.627 1.00 89.75 104 LEU A N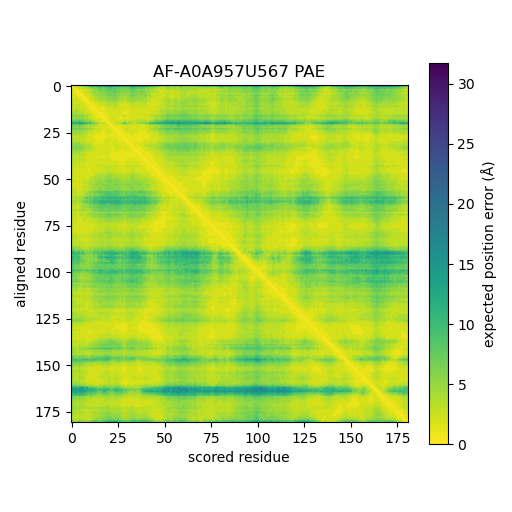 1
ATOM 820 C CA . LEU A 1 104 ? 20.966 4.013 -3.444 1.00 89.75 104 LEU A CA 1
ATOM 821 C C . LEU A 1 104 ? 21.738 2.699 -3.508 1.00 89.75 104 LEU A C 1
ATOM 823 O O . LEU A 1 104 ? 21.707 2.017 -4.528 1.00 89.75 104 LEU A O 1
ATOM 827 N N . ILE A 1 105 ? 22.365 2.307 -2.397 1.00 89.94 105 ILE A N 1
ATOM 828 C CA . ILE A 1 105 ? 22.992 0.986 -2.309 1.00 89.94 105 ILE A CA 1
ATOM 829 C C . ILE A 1 105 ? 21.871 -0.062 -2.190 1.00 89.94 105 ILE A C 1
ATOM 831 O O . ILE A 1 105 ? 21.125 -0.035 -1.201 1.00 89.94 105 ILE A O 1
ATOM 835 N N . PRO A 1 106 ? 21.714 -0.971 -3.172 1.00 88.12 106 PRO A N 1
ATOM 836 C CA . PRO A 1 106 ? 20.663 -1.978 -3.148 1.00 88.12 106 PRO A CA 1
ATOM 837 C C . PRO A 1 106 ? 20.984 -3.095 -2.149 1.00 88.12 106 PRO A C 1
ATOM 839 O O . PRO A 1 106 ? 22.116 -3.257 -1.685 1.00 88.12 106 PRO A O 1
ATOM 842 N N . THR A 1 107 ? 19.980 -3.908 -1.822 1.00 89.88 107 THR A N 1
ATOM 843 C CA . THR A 1 107 ? 20.219 -5.146 -1.074 1.00 89.88 107 THR A CA 1
ATOM 844 C C . THR A 1 107 ? 21.036 -6.119 -1.937 1.00 89.88 107 THR A C 1
ATOM 846 O O . THR A 1 107 ? 20.690 -6.291 -3.106 1.00 89.88 107 THR A O 1
ATOM 849 N N . PRO A 1 108 ? 22.073 -6.790 -1.395 1.00 90.94 108 PRO A N 1
ATOM 850 C CA . PRO A 1 108 ? 22.834 -7.786 -2.150 1.00 90.94 108 PRO A CA 1
ATOM 851 C C . PRO A 1 108 ? 21.932 -8.858 -2.778 1.00 90.94 108 PRO A C 1
ATOM 853 O O . PRO A 1 108 ? 21.069 -9.413 -2.094 1.00 90.94 108 PRO A O 1
ATOM 856 N N . GLY A 1 109 ? 22.133 -9.142 -4.066 1.00 92.94 109 GLY A N 1
ATOM 857 C CA . GLY A 1 109 ? 21.298 -10.044 -4.868 1.00 92.94 109 GLY A CA 1
ATOM 858 C C . GLY A 1 109 ? 20.048 -9.402 -5.485 1.00 92.94 109 GLY A C 1
ATOM 859 O O . GLY A 1 109 ? 19.294 -10.096 -6.163 1.00 92.94 109 GLY A O 1
ATOM 860 N N . TYR A 1 110 ? 19.820 -8.107 -5.247 1.00 93.75 110 TYR A N 1
ATOM 861 C CA . TYR A 1 110 ? 18.729 -7.312 -5.820 1.00 93.75 110 TYR A CA 1
ATOM 862 C C . TYR A 1 110 ? 19.251 -6.002 -6.419 1.00 93.75 110 TYR A C 1
ATOM 864 O O . TYR A 1 110 ? 18.647 -4.938 -6.266 1.00 93.75 110 TYR A O 1
ATOM 872 N N . GLU A 1 111 ? 20.404 -6.060 -7.082 1.00 92.44 111 GLU A N 1
ATOM 873 C CA . GLU A 1 111 ? 21.098 -4.891 -7.621 1.00 92.44 111 GLU A CA 1
ATOM 874 C C . GLU A 1 111 ? 20.239 -4.111 -8.631 1.00 92.44 111 GLU A C 1
ATOM 876 O O . GLU A 1 111 ? 20.305 -2.883 -8.689 1.00 92.44 111 GLU A O 1
ATOM 881 N N . HIS A 1 112 ? 19.357 -4.796 -9.367 1.00 93.06 112 HIS A N 1
ATOM 882 C CA . HIS A 1 112 ? 18.414 -4.178 -10.307 1.00 93.06 112 HIS A CA 1
ATOM 883 C C . HIS A 1 112 ? 17.327 -3.325 -9.633 1.00 93.06 112 HIS A C 1
ATOM 885 O O . HIS A 1 112 ? 16.700 -2.509 -10.305 1.00 93.06 112 HIS A O 1
ATOM 891 N N . LEU A 1 113 ? 17.122 -3.457 -8.317 1.00 92.88 113 LEU A N 1
ATOM 892 C CA . LEU A 1 113 ? 16.115 -2.711 -7.551 1.00 92.88 113 LEU A CA 1
ATOM 893 C C . LEU A 1 113 ? 16.648 -1.411 -6.929 1.00 92.88 113 LEU A C 1
ATOM 895 O O . LEU A 1 113 ? 15.974 -0.814 -6.087 1.00 92.88 113 LEU A O 1
ATOM 899 N N . GLN A 1 114 ? 17.828 -0.933 -7.339 1.00 89.69 114 GLN A N 1
ATOM 900 C CA . GLN A 1 114 ? 18.438 0.293 -6.799 1.00 89.69 114 GLN A CA 1
ATOM 901 C C . GLN A 1 114 ? 17.528 1.537 -6.881 1.00 89.69 114 GLN A C 1
ATOM 903 O O . GLN A 1 114 ? 17.579 2.399 -6.008 1.00 89.69 114 GLN A O 1
ATOM 908 N N . TYR A 1 115 ? 16.630 1.607 -7.870 1.00 88.88 115 TYR A N 1
ATOM 909 C CA . TYR A 1 115 ? 15.664 2.707 -8.036 1.00 88.88 115 TYR A CA 1
ATOM 910 C C . TYR A 1 115 ? 14.257 2.383 -7.516 1.00 88.88 115 TYR A C 1
ATOM 912 O O . TYR A 1 115 ? 13.328 3.168 -7.683 1.00 88.88 115 TYR A O 1
ATOM 920 N N . GLN A 1 116 ? 14.096 1.235 -6.859 1.00 91.62 116 GLN A N 1
ATOM 921 C CA . GLN A 1 116 ? 12.832 0.748 -6.312 1.00 91.62 116 GLN A CA 1
ATOM 922 C C . GLN A 1 116 ? 13.021 0.317 -4.846 1.00 91.62 116 GLN A C 1
ATOM 924 O O . GLN A 1 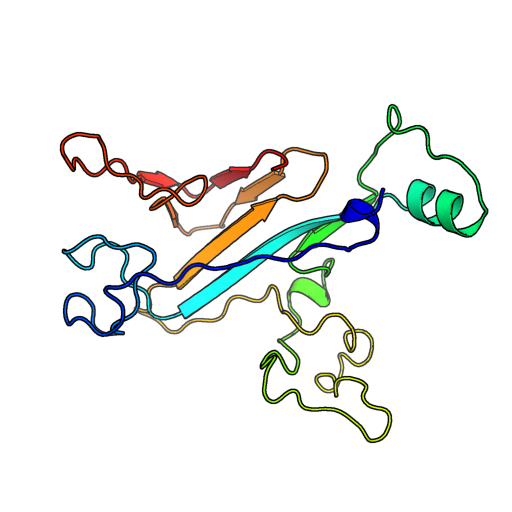116 ? 12.808 -0.849 -4.508 1.00 91.62 116 GLN A O 1
ATOM 929 N N . PRO A 1 117 ? 13.436 1.223 -3.937 1.00 90.06 117 PRO A N 1
ATOM 930 C CA . PRO A 1 117 ? 13.858 0.853 -2.582 1.00 90.06 117 PRO A CA 1
ATOM 931 C C . PRO A 1 117 ? 12.711 0.412 -1.664 1.00 90.06 117 PRO A C 1
ATOM 933 O O . PRO A 1 117 ? 12.962 -0.253 -0.659 1.00 90.06 117 PRO A O 1
ATOM 936 N N . ILE A 1 118 ? 11.465 0.763 -1.991 1.00 91.69 118 ILE A N 1
ATOM 937 C CA . ILE A 1 118 ? 10.283 0.446 -1.184 1.00 91.69 118 ILE A CA 1
ATOM 938 C C . ILE A 1 118 ? 9.823 -0.978 -1.511 1.00 91.69 118 ILE A C 1
ATOM 940 O O . ILE A 1 118 ? 9.447 -1.270 -2.642 1.00 91.69 118 ILE A O 1
ATOM 944 N N . SER A 1 119 ? 9.850 -1.867 -0.519 1.00 93.88 119 SER A N 1
ATOM 945 C CA . SER A 1 119 ? 9.380 -3.246 -0.676 1.00 93.88 119 SER A CA 1
ATOM 946 C C . SER A 1 119 ? 7.865 -3.381 -0.565 1.00 93.88 119 SER A C 1
ATOM 948 O O . SER A 1 119 ? 7.200 -2.595 0.107 1.00 93.88 119 SER A O 1
ATOM 950 N N . SER A 1 120 ? 7.340 -4.436 -1.181 1.00 95.25 120 SER A N 1
ATOM 951 C CA . SER A 1 120 ? 5.956 -4.910 -1.039 1.00 95.25 120 SER A CA 1
ATOM 952 C C . SER A 1 120 ? 5.848 -6.113 -0.093 1.00 95.25 120 SER A C 1
ATOM 954 O O . SER A 1 120 ? 4.751 -6.604 0.173 1.00 95.25 120 SER A O 1
ATOM 956 N N . LEU A 1 121 ? 6.981 -6.589 0.436 1.00 95.50 121 LEU A N 1
ATOM 957 C CA . LEU A 1 121 ? 7.057 -7.703 1.368 1.00 95.50 121 LEU A CA 1
ATOM 958 C C . LEU A 1 121 ? 6.604 -7.257 2.763 1.00 95.50 121 LEU A C 1
ATOM 960 O O . LEU A 1 121 ? 7.253 -6.446 3.427 1.00 95.50 121 LEU A O 1
ATOM 964 N N . VAL A 1 122 ? 5.517 -7.857 3.242 1.00 94.19 122 VAL A N 1
ATOM 965 C CA . VAL A 1 122 ? 5.029 -7.674 4.612 1.00 94.19 122 VAL A CA 1
ATOM 966 C C . VAL A 1 122 ? 5.655 -8.729 5.516 1.00 94.19 122 VAL A C 1
ATOM 968 O O . VAL A 1 122 ? 5.493 -9.925 5.288 1.00 94.19 122 VAL A O 1
ATOM 971 N N . THR A 1 123 ? 6.336 -8.286 6.571 1.00 94.56 123 THR A N 1
ATOM 972 C CA . THR A 1 123 ? 6.878 -9.159 7.623 1.00 94.56 123 THR A CA 1
ATOM 973 C C . THR A 1 123 ? 6.390 -8.700 8.991 1.00 94.56 123 THR A C 1
ATOM 975 O O . THR A 1 123 ? 6.326 -7.502 9.275 1.00 94.56 123 THR A O 1
ATOM 978 N N . CYS A 1 124 ? 6.030 -9.649 9.849 1.00 94.75 124 CYS A N 1
ATOM 979 C CA . CYS A 1 124 ? 5.578 -9.379 11.209 1.00 94.75 124 CYS A CA 1
ATOM 980 C C . CYS A 1 124 ? 5.864 -10.566 12.128 1.00 94.75 124 CYS A C 1
ATOM 982 O O . CYS A 1 124 ? 6.078 -11.688 11.666 1.00 94.75 124 CYS A O 1
ATOM 984 N N . ASN A 1 125 ? 5.847 -10.303 13.428 1.00 96.56 125 ASN A N 1
ATOM 985 C CA . ASN A 1 125 ? 5.900 -11.323 14.463 1.00 96.56 125 ASN A CA 1
ATOM 986 C C . ASN A 1 125 ? 4.487 -11.768 14.849 1.00 96.56 125 ASN A C 1
ATOM 988 O O . ASN A 1 125 ? 3.502 -11.058 14.632 1.00 96.56 125 ASN A O 1
ATOM 992 N N . GLU A 1 126 ? 4.393 -12.941 15.466 1.00 95.31 126 GLU A N 1
ATOM 993 C CA . GLU A 1 126 ? 3.143 -13.417 16.050 1.00 95.31 126 GLU A CA 1
ATOM 994 C C . GLU A 1 126 ? 2.601 -12.415 17.086 1.00 95.31 126 GLU A C 1
ATOM 996 O O . GLU A 1 126 ? 3.347 -11.867 17.897 1.00 95.31 126 GLU A O 1
ATOM 1001 N N . GLY A 1 127 ? 1.290 -12.164 17.039 1.00 94.00 127 GLY A N 1
ATOM 1002 C CA . GLY A 1 127 ? 0.592 -11.254 17.951 1.00 94.00 127 GLY A CA 1
ATOM 1003 C C . GLY A 1 127 ? 0.626 -9.772 17.560 1.00 94.00 127 GLY A C 1
ATOM 1004 O O . GLY A 1 127 ? -0.154 -8.998 18.112 1.00 94.00 127 GLY A O 1
ATOM 1005 N N . GLU A 1 128 ? 1.457 -9.367 16.596 1.00 96.62 128 GLU A N 1
ATOM 1006 C CA . GLU A 1 128 ? 1.510 -7.978 16.130 1.00 96.62 128 GLU A CA 1
ATOM 1007 C C . GLU A 1 128 ? 0.300 -7.608 15.256 1.00 96.62 128 GLU A C 1
ATOM 1009 O O . GLU A 1 128 ? -0.180 -8.389 14.429 1.00 96.62 128 GLU A O 1
ATOM 1014 N N . ARG A 1 129 ? -0.160 -6.360 15.381 1.00 96.81 129 ARG A N 1
ATOM 1015 C CA . ARG A 1 129 ? -1.120 -5.750 14.456 1.00 96.81 129 ARG A CA 1
ATOM 1016 C C . ARG A 1 129 ? -0.383 -5.032 13.334 1.00 96.81 129 ARG A C 1
ATOM 1018 O O . ARG A 1 129 ? 0.384 -4.101 13.575 1.00 96.81 129 ARG A O 1
ATOM 1025 N N . VAL A 1 130 ? -0.664 -5.419 12.095 1.00 97.31 130 VAL A N 1
ATOM 1026 C CA . VAL A 1 130 ? -0.081 -4.795 10.903 1.00 97.31 130 VAL A CA 1
ATOM 1027 C C . VAL A 1 130 ? -1.093 -3.857 10.254 1.00 97.31 130 VAL A C 1
ATOM 1029 O O . VAL A 1 130 ? -2.188 -4.274 9.878 1.00 97.31 130 VAL A O 1
ATOM 1032 N N . LEU A 1 131 ? -0.719 -2.589 10.099 1.00 97.44 131 LEU A N 1
ATOM 1033 C CA . LEU A 1 131 ? -1.441 -1.623 9.287 1.00 97.44 131 LEU A CA 1
ATOM 1034 C C . LEU A 1 131 ? -0.956 -1.708 7.839 1.00 97.44 131 LEU A C 1
ATOM 1036 O O . LEU A 1 131 ? 0.213 -1.454 7.553 1.00 97.44 131 LEU A O 1
ATOM 1040 N N . LEU A 1 132 ? -1.875 -2.014 6.928 1.00 96.00 132 LEU A N 1
ATOM 1041 C CA . LEU A 1 132 ? -1.655 -1.922 5.489 1.00 96.00 132 LEU A CA 1
ATOM 1042 C C . LEU A 1 132 ? -2.375 -0.683 4.960 1.00 96.00 132 LEU A C 1
ATOM 1044 O O . LEU A 1 132 ? -3.574 -0.516 5.192 1.00 96.00 132 LEU A O 1
ATOM 1048 N N . ARG A 1 133 ? -1.648 0.189 4.262 1.00 96.38 133 ARG A N 1
ATOM 1049 C CA . ARG A 1 133 ? -2.211 1.374 3.604 1.00 96.38 133 ARG A CA 1
ATOM 1050 C C . ARG A 1 133 ? -2.179 1.173 2.105 1.00 96.38 133 ARG A C 1
ATOM 1052 O O . ARG A 1 133 ? -1.095 1.114 1.539 1.00 96.38 133 ARG A O 1
ATOM 1059 N N . PHE A 1 134 ? -3.347 1.088 1.488 1.00 95.81 134 PHE A N 1
ATOM 1060 C CA . PHE A 1 134 ? -3.473 0.931 0.046 1.00 95.81 134 PHE A CA 1
ATOM 1061 C C . PHE A 1 134 ? -3.787 2.271 -0.613 1.00 95.81 134 PHE A C 1
ATOM 1063 O O . PHE A 1 134 ? -4.576 3.048 -0.079 1.00 95.81 134 PHE A O 1
ATOM 1070 N N . ALA A 1 135 ? -3.187 2.503 -1.774 1.00 95.69 135 ALA A N 1
ATOM 1071 C CA . ALA A 1 135 ? -3.580 3.539 -2.719 1.00 95.69 135 ALA A CA 1
ATOM 1072 C C . ALA A 1 135 ? -3.515 2.935 -4.122 1.00 95.69 135 ALA A C 1
ATOM 1074 O O . ALA A 1 135 ? -2.553 2.227 -4.421 1.00 95.69 135 ALA A O 1
ATOM 1075 N N . ASN A 1 136 ? -4.516 3.191 -4.963 1.00 95.62 136 ASN A N 1
ATOM 1076 C CA . ASN A 1 136 ?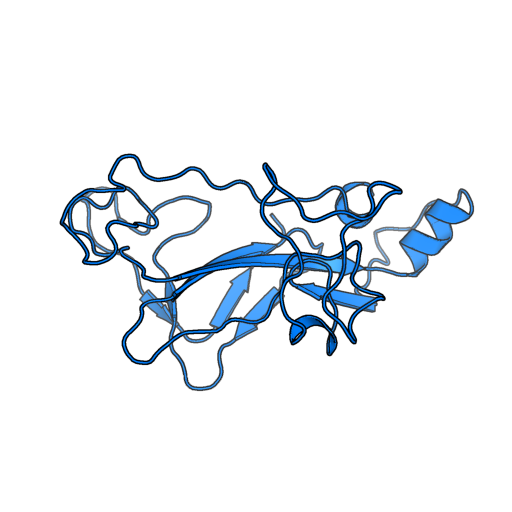 -4.514 2.742 -6.351 1.00 95.62 136 ASN A CA 1
ATOM 1077 C C . ASN A 1 136 ? -4.413 3.952 -7.281 1.00 95.62 136 ASN A C 1
ATOM 1079 O O . ASN A 1 136 ? -5.354 4.727 -7.406 1.00 95.62 136 ASN A O 1
ATOM 1083 N N . LEU A 1 137 ? -3.256 4.098 -7.925 1.00 94.00 137 LEU A N 1
ATOM 1084 C CA . LEU A 1 137 ? -2.994 5.122 -8.939 1.00 94.00 137 LEU A CA 1
ATOM 1085 C C . LEU A 1 137 ? -2.844 4.514 -10.344 1.00 94.00 137 LEU A C 1
ATOM 1087 O O . LEU A 1 137 ? -2.253 5.134 -11.229 1.00 94.00 137 LEU A O 1
ATOM 1091 N N . GLY A 1 138 ? -3.350 3.294 -10.541 1.00 90.75 138 GLY A N 1
ATOM 1092 C CA . GLY A 1 138 ? -3.594 2.723 -11.861 1.00 90.75 138 GLY A CA 1
ATOM 1093 C C . GLY A 1 138 ? -4.798 3.364 -12.558 1.00 90.75 138 GLY A C 1
ATOM 1094 O O . GLY A 1 138 ? -5.388 4.331 -12.078 1.00 90.75 138 GLY A O 1
ATOM 1095 N N . PHE A 1 139 ? -5.164 2.808 -13.706 1.00 90.88 139 PHE A N 1
ATOM 1096 C CA . PHE A 1 139 ? -6.364 3.158 -14.463 1.00 90.88 139 PHE A CA 1
ATOM 1097 C C . PHE A 1 139 ? -7.494 2.145 -14.255 1.00 90.88 139 PHE A C 1
ATOM 1099 O O . PHE A 1 139 ? -8.651 2.481 -14.512 1.00 90.88 139 PHE A O 1
ATOM 1106 N N . THR A 1 140 ? -7.192 0.927 -13.787 1.00 90.88 140 THR A N 1
ATOM 1107 C CA . THR A 1 140 ? -8.205 -0.114 -13.558 1.00 90.88 140 THR A CA 1
ATOM 1108 C C . THR A 1 140 ? -8.541 -0.321 -12.081 1.00 90.88 140 THR A C 1
ATOM 1110 O O . THR A 1 140 ? -7.788 0.044 -11.175 1.00 90.88 140 THR A O 1
ATOM 1113 N N . GLU A 1 141 ? -9.723 -0.890 -11.823 1.00 92.94 141 GLU A N 1
ATOM 1114 C CA . GLU A 1 141 ? -10.094 -1.345 -10.484 1.00 92.94 141 GLU A CA 1
ATOM 1115 C C . GLU A 1 141 ? -9.313 -2.618 -10.134 1.00 92.94 141 GLU A C 1
ATOM 1117 O O . GLU A 1 141 ? -9.390 -3.628 -10.835 1.00 92.94 141 GLU A O 1
ATOM 1122 N N . GLY A 1 142 ? -8.592 -2.577 -9.014 1.00 90.00 142 GLY A N 1
ATOM 1123 C CA . GLY A 1 142 ? -7.849 -3.713 -8.482 1.0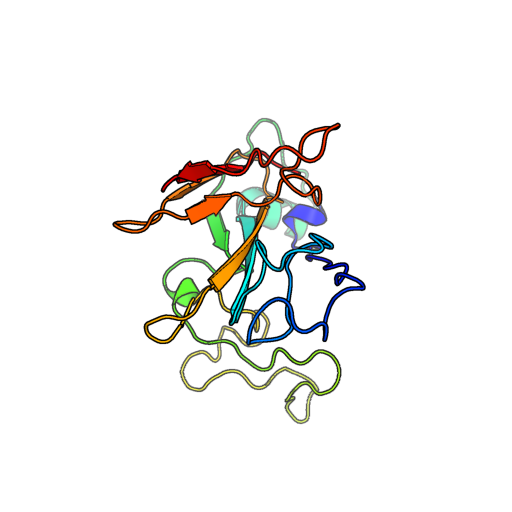0 90.00 142 GLY A CA 1
ATOM 1124 C C . GLY A 1 142 ? -8.532 -4.319 -7.259 1.00 90.00 142 GLY A C 1
ATOM 1125 O O . GLY A 1 142 ? -9.088 -3.605 -6.423 1.00 90.00 142 GLY A O 1
ATOM 1126 N N . ALA A 1 143 ? -8.438 -5.641 -7.107 1.00 93.56 143 ALA A N 1
ATOM 1127 C CA . ALA A 1 143 ? -8.859 -6.337 -5.894 1.00 93.56 143 ALA A CA 1
ATOM 1128 C C . ALA A 1 143 ? -7.657 -6.968 -5.182 1.00 93.56 143 ALA A C 1
ATOM 1130 O O . ALA A 1 143 ? -6.934 -7.779 -5.758 1.00 93.56 143 ALA A O 1
ATOM 1131 N N . MET A 1 144 ? -7.479 -6.649 -3.900 1.00 93.94 144 MET A N 1
ATOM 1132 C CA . MET A 1 144 ? -6.442 -7.242 -3.056 1.00 93.94 144 MET A CA 1
ATOM 1133 C C . MET A 1 144 ? -7.074 -8.250 -2.108 1.00 93.94 144 MET A C 1
ATOM 1135 O O . MET A 1 144 ? -7.942 -7.896 -1.309 1.00 93.94 144 MET A O 1
ATOM 1139 N N . THR A 1 145 ? -6.635 -9.507 -2.195 1.00 95.19 145 THR A N 1
ATOM 1140 C CA . THR A 1 145 ? -7.151 -10.606 -1.371 1.00 95.19 145 THR A CA 1
ATOM 1141 C C . THR A 1 145 ? -6.042 -11.252 -0.557 1.00 95.19 145 THR A C 1
ATOM 1143 O O . THR A 1 145 ? -5.020 -11.662 -1.102 1.00 95.19 145 THR A O 1
ATOM 1146 N N . THR A 1 146 ? -6.263 -11.409 0.745 1.00 92.12 146 THR A N 1
ATOM 1147 C CA . THR A 1 146 ? -5.388 -12.181 1.629 1.00 92.12 146 THR A CA 1
ATOM 1148 C C . THR A 1 146 ? -5.892 -13.616 1.754 1.00 92.12 146 THR A C 1
ATOM 1150 O O . THR A 1 146 ? -7.044 -13.863 2.118 1.00 92.12 146 THR A O 1
ATOM 1153 N N . ALA A 1 147 ? -5.023 -14.590 1.483 1.00 91.69 147 ALA A N 1
ATOM 1154 C CA . ALA A 1 147 ? -5.347 -15.999 1.678 1.00 91.69 147 ALA A CA 1
ATOM 1155 C C . ALA A 1 147 ? -5.316 -16.349 3.175 1.00 91.69 147 ALA A C 1
ATOM 1157 O O . ALA A 1 147 ? -4.296 -16.187 3.838 1.00 91.69 147 ALA A O 1
ATOM 1158 N N . GLY A 1 148 ? -6.441 -16.817 3.721 1.00 88.19 148 GLY A N 1
ATOM 1159 C CA . GLY A 1 148 ? -6.525 -17.329 5.097 1.00 88.19 148 GLY A CA 1
ATOM 1160 C C . GLY A 1 148 ? -6.524 -16.278 6.216 1.00 88.19 148 GLY A C 1
ATOM 1161 O O . GLY A 1 148 ? -6.769 -16.632 7.366 1.00 88.19 148 GLY A O 1
ATOM 1162 N N . LEU A 1 149 ? -6.319 -14.996 5.901 1.00 91.06 149 LEU A N 1
ATOM 1163 C CA . LEU A 1 149 ? -6.362 -13.892 6.863 1.00 91.06 149 LEU A CA 1
ATOM 1164 C C . LEU A 1 149 ? -7.535 -12.960 6.554 1.00 91.06 149 LEU A C 1
ATOM 1166 O O . LEU A 1 149 ? -7.832 -12.686 5.391 1.00 91.06 149 LEU A O 1
ATOM 1170 N N . LYS A 1 150 ? -8.194 -12.459 7.602 1.00 94.50 150 LYS A N 1
ATOM 1171 C CA . LYS A 1 150 ? -9.155 -11.356 7.495 1.00 94.50 150 LYS A CA 1
ATOM 1172 C C . LYS A 1 150 ? -8.466 -10.060 7.901 1.00 94.50 150 LYS A C 1
ATOM 1174 O O . LYS A 1 150 ? -7.818 -9.998 8.941 1.00 94.50 150 LYS A O 1
ATOM 1179 N N . MET A 1 151 ? -8.659 -9.026 7.102 1.00 95.00 151 MET A N 1
ATOM 1180 C CA . MET A 1 151 ? -8.271 -7.652 7.383 1.00 95.00 151 MET A CA 1
ATOM 1181 C C . MET A 1 151 ? -9.452 -6.921 8.021 1.00 95.00 151 MET A C 1
ATOM 1183 O O . MET A 1 151 ? -10.600 -7.134 7.627 1.00 95.00 151 MET A O 1
ATOM 1187 N N . ARG A 1 152 ? -9.185 -6.033 8.982 1.00 97.06 152 ARG A N 1
ATOM 1188 C CA . ARG A 1 152 ? -10.191 -5.087 9.477 1.00 97.06 152 ARG A CA 1
ATOM 1189 C C . ARG A 1 152 ? -10.035 -3.756 8.758 1.00 97.06 152 ARG A C 1
ATOM 1191 O O . ARG A 1 152 ? -8.994 -3.115 8.879 1.00 97.06 152 ARG A O 1
ATOM 1198 N N . ILE A 1 153 ? -11.079 -3.327 8.060 1.00 97.25 153 ILE A N 1
ATOM 1199 C CA . ILE A 1 153 ? -11.108 -2.046 7.356 1.00 97.25 153 ILE A CA 1
ATOM 1200 C C . ILE A 1 153 ? -11.456 -0.953 8.351 1.00 97.25 153 ILE A C 1
ATOM 1202 O O . ILE A 1 153 ? -12.596 -0.843 8.784 1.00 97.25 153 ILE A O 1
ATOM 1206 N N . VAL A 1 154 ? -10.450 -0.171 8.731 1.00 97.00 154 VAL A N 1
ATOM 1207 C CA . VAL A 1 154 ? -10.585 0.919 9.709 1.00 97.00 154 VAL A CA 1
ATOM 1208 C C . VAL A 1 154 ? -10.701 2.294 9.057 1.00 97.00 154 VAL A C 1
ATOM 1210 O O . VAL A 1 154 ? -11.004 3.264 9.742 1.00 97.00 154 VAL A O 1
ATOM 1213 N N . GLY A 1 155 ? -10.483 2.399 7.747 1.00 95.94 155 GLY A N 1
ATOM 1214 C CA . GLY A 1 155 ? -10.573 3.664 7.033 1.00 95.94 155 GLY A CA 1
ATOM 1215 C C . GLY A 1 155 ? -10.729 3.497 5.529 1.00 95.94 155 GLY A C 1
ATOM 1216 O O . GLY A 1 155 ? -10.336 2.471 4.971 1.00 95.94 155 GLY A O 1
ATOM 1217 N N . ARG A 1 156 ? -11.300 4.5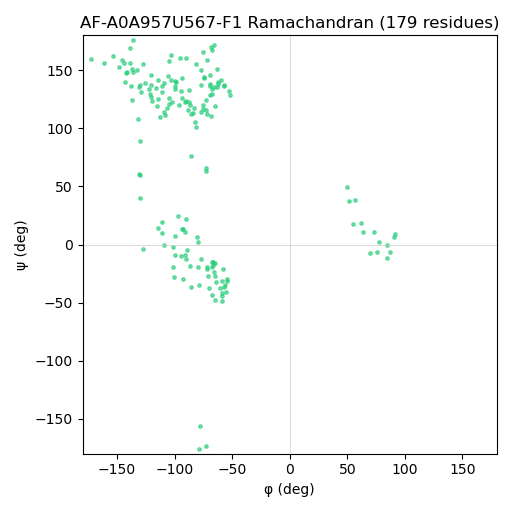21 4.897 1.00 95.19 156 ARG A N 1
ATOM 1218 C CA . ARG A 1 156 ? -11.427 4.685 3.443 1.00 95.19 156 ARG A CA 1
ATOM 1219 C C . ARG A 1 156 ? -11.237 6.162 3.110 1.00 95.19 156 ARG A C 1
ATOM 1221 O O . ARG A 1 156 ? -11.687 7.003 3.880 1.00 95.19 156 ARG A O 1
ATOM 1228 N N . ASP A 1 157 ? -10.526 6.471 2.030 1.00 93.81 157 ASP A N 1
ATOM 1229 C CA . ASP A 1 157 ? -10.284 7.843 1.548 1.00 93.81 157 ASP A CA 1
ATOM 1230 C C . ASP A 1 157 ? -9.789 8.785 2.656 1.00 93.81 157 ASP A C 1
ATOM 1232 O O . ASP A 1 157 ? -10.349 9.847 2.924 1.00 93.81 157 ASP A O 1
ATOM 1236 N N . ALA A 1 158 ? -8.770 8.326 3.393 1.00 93.12 158 ALA A N 1
ATOM 1237 C CA . ALA A 1 158 ? -8.201 9.012 4.558 1.00 93.12 158 ALA A CA 1
ATOM 1238 C C . ALA A 1 158 ? -9.210 9.371 5.676 1.00 93.12 158 ALA A C 1
ATOM 1240 O O . ALA A 1 158 ? -8.887 10.150 6.571 1.00 93.12 158 ALA A O 1
ATOM 1241 N N . THR A 1 159 ? -10.385 8.739 5.691 1.00 94.12 159 THR A N 1
ATOM 1242 C CA . THR A 1 159 ? -11.439 8.932 6.692 1.00 94.12 159 THR A CA 1
ATOM 1243 C C . THR A 1 159 ? -11.572 7.686 7.562 1.00 94.12 159 THR A C 1
ATOM 1245 O O . THR A 1 159 ? -11.631 6.563 7.060 1.00 94.12 159 THR A O 1
ATOM 1248 N N . LEU A 1 160 ? -11.596 7.881 8.882 1.00 95.50 160 LEU A N 1
ATOM 1249 C CA . LEU A 1 160 ? -11.851 6.824 9.861 1.00 95.50 160 LEU A CA 1
ATOM 1250 C C . LEU A 1 160 ? -13.261 6.250 9.648 1.00 95.50 160 LEU A C 1
ATOM 1252 O O . LEU A 1 160 ? -14.210 7.009 9.470 1.00 95.50 160 LEU A O 1
ATOM 1256 N N . MET A 1 161 ? -13.416 4.925 9.721 1.00 95.38 161 MET A N 1
ATOM 1257 C CA . MET A 1 161 ? -14.716 4.239 9.631 1.00 95.38 161 MET A CA 1
ATOM 1258 C C . MET A 1 161 ? -15.559 4.439 10.904 1.00 95.38 161 MET A C 1
ATOM 1260 O O . MET A 1 161 ? -15.903 3.486 11.605 1.00 95.38 161 MET A O 1
ATOM 1264 N N . ARG A 1 162 ? -15.931 5.684 11.200 1.00 93.31 162 ARG A N 1
ATOM 1265 C CA . ARG A 1 162 ? -16.852 6.068 12.274 1.00 93.31 162 ARG A CA 1
ATOM 1266 C C . ARG A 1 162 ? -18.029 6.836 11.688 1.00 93.31 162 ARG A C 1
ATOM 1268 O O . ARG A 1 162 ? -17.856 7.736 10.869 1.00 93.31 162 ARG A O 1
ATOM 1275 N N . GLY A 1 163 ? -19.234 6.472 12.110 1.00 86.50 163 GLY A N 1
ATOM 1276 C CA . GLY A 1 163 ? -20.441 7.216 11.780 1.00 86.50 163 GLY A CA 1
ATOM 1277 C C . GLY A 1 163 ? -20.476 8.584 12.467 1.00 86.50 163 GLY A C 1
ATOM 1278 O O . GLY A 1 163 ? -19.710 8.859 13.386 1.00 86.50 163 GLY A O 1
ATOM 1279 N N . ILE A 1 164 ? -21.434 9.425 12.070 1.00 82.94 164 ILE A N 1
ATOM 1280 C CA . ILE A 1 164 ? -21.641 10.779 12.624 1.00 82.94 164 ILE A CA 1
ATOM 1281 C C . ILE A 1 164 ? -21.802 10.766 14.157 1.00 82.94 164 ILE A C 1
ATOM 1283 O O . ILE A 1 164 ? -21.413 11.713 14.833 1.00 82.94 164 ILE A O 1
ATOM 1287 N N . THR A 1 165 ? -22.362 9.689 14.711 1.00 87.19 165 THR A N 1
ATOM 1288 C CA . THR A 1 165 ? -22.571 9.494 16.154 1.00 87.19 165 THR A CA 1
ATOM 1289 C C . THR A 1 165 ? -21.473 8.648 16.809 1.00 87.19 165 THR A C 1
ATOM 1291 O O . THR A 1 165 ? -21.741 7.980 17.802 1.00 87.19 165 THR A O 1
ATOM 1294 N N . ASP A 1 166 ? -20.276 8.607 16.218 1.00 84.06 166 ASP A N 1
ATOM 1295 C CA . ASP A 1 166 ? -19.116 7.820 16.669 1.00 84.06 166 ASP A CA 1
ATOM 1296 C C . ASP A 1 166 ? -19.328 6.291 16.693 1.00 84.06 166 ASP A C 1
ATOM 1298 O O . ASP A 1 166 ? -18.581 5.532 17.309 1.00 84.06 166 ASP A O 1
ATOM 1302 N N . VAL A 1 167 ? -20.338 5.799 15.974 1.00 91.06 167 VAL A N 1
ATOM 1303 C CA . VAL A 1 167 ? -20.567 4.356 15.819 1.00 91.06 167 VAL A CA 1
ATOM 1304 C C . VAL A 1 167 ? -19.455 3.758 14.960 1.00 91.06 167 VAL A C 1
ATOM 1306 O O . VAL A 1 167 ? -19.192 4.254 13.866 1.00 91.06 167 VAL A O 1
ATOM 1309 N N . ASP A 1 168 ? -18.821 2.686 15.438 1.00 92.94 168 ASP A N 1
ATOM 1310 C CA . ASP A 1 168 ? -17.831 1.930 14.669 1.00 92.94 168 ASP A CA 1
ATOM 1311 C C . ASP A 1 168 ? -18.497 1.270 13.453 1.00 92.94 168 ASP A C 1
ATOM 1313 O O . ASP A 1 168 ? -19.423 0.468 13.582 1.00 92.94 168 ASP A O 1
ATOM 1317 N N . THR A 1 169 ? -18.032 1.645 12.264 1.00 95.50 169 THR A N 1
ATOM 1318 C CA . THR A 1 169 ? -18.483 1.090 10.978 1.00 95.50 169 THR A CA 1
ATOM 1319 C C . THR A 1 169 ? -17.397 0.244 10.313 1.00 95.50 169 THR A C 1
ATOM 1321 O O . THR A 1 169 ? -17.535 -0.153 9.154 1.00 95.50 169 THR A O 1
ATOM 1324 N N . SER A 1 170 ? -16.307 -0.047 11.033 1.00 96.50 170 SER A N 1
ATOM 1325 C CA . SER A 1 170 ? -15.267 -0.958 10.576 1.00 96.50 170 SER A CA 1
ATOM 1326 C C . SER A 1 170 ? -15.814 -2.373 10.402 1.00 96.50 170 SER A C 1
ATOM 1328 O O . SER A 1 170 ? -16.762 -2.804 11.060 1.00 96.50 170 SER A O 1
ATOM 1330 N N . TYR A 1 171 ? -15.217 -3.119 9.479 1.00 96.44 171 TYR A N 1
ATOM 1331 C CA . TYR A 1 171 ? -15.663 -4.472 9.168 1.00 96.44 171 TYR A CA 1
ATOM 1332 C C . TYR A 1 171 ? -14.492 -5.373 8.797 1.00 96.44 171 TYR A C 1
ATOM 1334 O O . TYR A 1 171 ? -13.414 -4.909 8.419 1.00 96.44 171 TYR A O 1
ATOM 1342 N N . LEU A 1 172 ? -14.709 -6.681 8.923 1.00 97.31 172 LEU A N 1
ATOM 1343 C CA . LEU A 1 172 ? -13.738 -7.698 8.542 1.00 97.31 172 LEU A CA 1
ATOM 1344 C C . LEU A 1 172 ? -14.003 -8.184 7.119 1.00 97.31 172 LEU A C 1
ATOM 1346 O O . LEU A 1 172 ? -15.122 -8.567 6.789 1.00 97.31 172 LEU A O 1
ATOM 1350 N N . THR A 1 173 ? -12.955 -8.240 6.308 1.00 96.81 173 THR A N 1
ATOM 1351 C CA . THR A 1 173 ? -12.981 -8.820 4.962 1.00 96.81 173 THR A CA 1
ATOM 1352 C C . THR A 1 173 ? -11.625 -9.430 4.638 1.00 96.81 173 THR A C 1
ATOM 1354 O O . THR A 1 173 ? -10.604 -9.002 5.164 1.00 96.81 173 THR A O 1
ATOM 1357 N N . ASN A 1 174 ? -11.586 -10.439 3.782 1.00 96.00 174 ASN A N 1
ATOM 1358 C CA . ASN A 1 174 ? -10.342 -10.945 3.202 1.00 96.00 174 ASN A CA 1
ATOM 1359 C C . ASN A 1 174 ? -10.034 -10.307 1.840 1.00 96.00 174 ASN A C 1
ATOM 1361 O O . ASN A 1 174 ? -8.929 -10.492 1.346 1.00 96.00 174 ASN A O 1
ATOM 1365 N N . THR A 1 175 ? -10.978 -9.562 1.257 1.00 95.88 175 THR A N 1
ATOM 1366 C CA . THR A 1 175 ? -10.832 -8.899 -0.043 1.00 95.88 175 THR A CA 1
ATOM 1367 C C . THR A 1 175 ? -11.247 -7.436 0.046 1.00 95.88 175 THR A C 1
ATOM 1369 O O . THR A 1 175 ? -12.291 -7.114 0.622 1.00 95.88 175 THR A O 1
ATOM 1372 N N . ILE A 1 176 ? -10.446 -6.555 -0.546 1.00 94.62 176 ILE A N 1
ATOM 1373 C CA . ILE A 1 176 ? -10.791 -5.152 -0.781 1.00 94.62 176 ILE A CA 1
ATOM 1374 C C . ILE A 1 176 ? -10.743 -4.859 -2.277 1.00 94.62 176 ILE A C 1
ATOM 1376 O O . ILE A 1 176 ? -9.815 -5.298 -2.950 1.00 94.62 176 ILE A O 1
ATOM 1380 N N . SER A 1 177 ? -11.728 -4.113 -2.765 1.00 94.88 177 SER A N 1
ATOM 1381 C CA . SER A 1 177 ? -11.729 -3.530 -4.106 1.00 94.88 177 SER A CA 1
ATOM 1382 C C . SER A 1 177 ? -11.324 -2.065 -4.019 1.00 94.88 177 SER A C 1
ATOM 1384 O O . SER A 1 177 ? -11.777 -1.351 -3.120 1.00 94.88 177 SER A O 1
ATOM 1386 N N . LEU A 1 178 ? -10.464 -1.636 -4.934 1.00 94.69 178 LEU A N 1
ATOM 1387 C CA . LEU A 1 178 ? -9.870 -0.308 -4.983 1.00 94.69 178 LEU A CA 1
ATOM 1388 C C . LEU A 1 178 ? -10.012 0.218 -6.411 1.00 94.69 178 LEU A C 1
ATOM 1390 O O . LEU A 1 178 ? -9.331 -0.258 -7.320 1.00 94.69 178 LEU A O 1
ATOM 1394 N N . GLY A 1 179 ? -10.895 1.197 -6.604 1.00 94.12 179 GLY A N 1
ATOM 1395 C CA . GLY A 1 179 ? -10.939 1.964 -7.848 1.00 94.12 179 GLY A CA 1
ATOM 1396 C C . GLY A 1 179 ? -9.684 2.822 -8.007 1.00 94.12 179 GLY A C 1
ATOM 1397 O O . GLY A 1 179 ? -8.917 2.975 -7.059 1.00 94.12 179 GLY A O 1
ATOM 1398 N N . ALA A 1 180 ? -9.476 3.369 -9.199 1.00 91.31 180 ALA A N 1
ATOM 1399 C CA . ALA A 1 180 ? -8.437 4.366 -9.421 1.00 91.31 180 ALA A CA 1
ATOM 1400 C C . ALA A 1 180 ? -8.776 5.668 -8.667 1.00 91.31 180 ALA A C 1
ATOM 1402 O O . ALA A 1 180 ? -9.885 6.190 -8.829 1.00 91.31 180 ALA A O 1
ATOM 1403 N N . GLY A 1 181 ? -7.824 6.194 -7.888 1.00 86.75 181 GLY A N 1
ATOM 1404 C CA . GLY A 1 181 ? -7.977 7.425 -7.096 1.00 86.75 181 GLY A CA 1
ATOM 1405 C C . GLY A 1 181 ? -7.648 7.255 -5.620 1.00 86.75 181 GLY A C 1
ATOM 1406 O O . GLY A 1 181 ? -8.220 6.344 -4.984 1.00 86.75 181 GLY A O 1
#

Sequence (181 aa):
EHVHMGMTGMVFVRPAQNGQGFYQSGRYAYNDGDGSTGYDREFSMLLTEVWSEAHWDDSHIQLPEWTDYRVDFGLINGRAYPDTLAPSGSVDPFNPVRDANGDLIPTPGYEHLQYQPISSLVTCNEGERVLLRFANLGFTEGAMTTAGLKMRIVGRDATLMRGITDVDTSYLTNTISLGAG

Nearest PDB structures (foldseek):
  6hbe-assembly1_A  TM=5.143E-01  e=7.917E-02  Thermus scotoductus SA-01
  7vpp-assembly1_B  TM=3.964E-01  e=5.750E+00  Porcine deltacoronavirus